Protein AF-0000000082460578 (afdb_homodimer)

Secondary structure (DSSP, 8-state):
----------EEEEEES-S-THHHHHHHHHHHHTT-SEEEEES------TT-TTGGGGSEEEEESSHHHHHHHHHHTTPEEEEES--TTPEEGGG----S-EEEEEPBTTTBS-HHHHHT-SEEEE----SSS-S---HHHHHHHHHHHHHHHHT-/----------EEEEEES-S-THHHHHHHHHHHHTT-SEEEEES------TT-TTGGGGSEEEEESSHHHHHHHHHHTTPEEEEES--TTPEEGGG----S-EEEEEPBTTTBS-HHHHHH-SEEEE----SSS-S---HHHHHHHHHHHHHHHHT-

Organism: NCBI:txid158383

Solvent-accessible surface area (backbone atoms only — not comparable to full-atom values): 16898 Å² total; per-residue (Å²): 125,83,76,70,72,67,49,92,57,53,35,32,40,36,41,60,53,73,78,66,41,68,44,49,5,42,36,35,26,41,36,17,24,41,42,39,59,35,43,34,32,22,52,58,83,81,72,38,61,54,69,14,83,70,10,56,82,56,41,47,74,44,79,30,77,36,67,67,58,46,49,51,58,37,48,76,66,64,30,43,32,33,30,59,39,88,52,97,79,34,40,53,48,90,69,58,88,73,86,57,24,36,29,40,37,51,35,46,86,93,72,40,63,50,73,72,57,55,68,68,33,76,48,36,26,26,76,85,64,68,29,63,62,49,94,73,69,59,58,54,44,48,51,42,43,51,41,48,50,50,34,55,66,31,72,89,128,81,76,68,73,66,48,90,56,50,35,32,39,35,40,60,54,73,78,63,42,70,45,50,5,42,36,35,27,42,36,17,24,41,42,39,58,32,44,35,33,21,51,60,82,80,72,38,60,51,68,15,84,70,10,55,81,56,41,46,74,42,79,31,77,36,68,66,59,47,49,50,58,37,49,74,67,64,32,43,32,32,32,60,40,89,53,95,79,32,39,52,48,89,70,56,86,73,87,56,24,35,28,39,36,51,36,46,88,92,72,40,63,49,74,73,58,54,67,68,34,74,48,36,27,26,77,87,65,69,27,61,62,52,93,71,68,59,57,52,44,49,51,45,45,52,40,47,50,52,35,56,65,30,73,88

Sequence (312 aa):
MENGEKKNYESYVVVHNIAKRHNVGTLARSATAFGVSELILVGRRDFNAFGSHGSTSHLRFRHFHSLSLASSFLKERDCDICGVEITDNAVAVNEHPFRKSTAFLLGNEGTGLSAKECEICDFFVYIPQFGGGTASLNVTVAASIVLHHFGGVVKLMENGEKKNYESYVVVHNIAKRHNVGTLARSATAFGVSELILVGRRDFNAFGSHGSTSHLRFRHFHSLSLASSFLKERDCDICGVEITDNAVAVNEHPFRKSTAFLLGNEGTGLSAKECEICDFFVYIPQFGGGTASLNVTVAASIVLHHFGGVVKL

Foldseek 3Di:
DPPPPQAPAAEEEEEEVAPDLQLVLLLLLLCLVLVHAEYEYEADDDHDNPNNVPSNVVHHYHYYPHPVVVLVVQVVVVEAEEEADDDPQAAELLVVPDDHHYYYYWAYDPPTNDPVRVVSGPHYHYHDDDDDDDDDDDRSVSSSVSSVSNSVVNVD/DPPPPQAPAAEEEEEEPADDLQLVLLLLLLCLVLVHAAYEYEADDDHDNHNNVPSNVVHHYHYYPHPVVVLVVQVVVVEAEEEADDDPQAAELLVVPDDHHYYYYWAYDPPTDDPVRVVSGPHYHYHDDDDDDDDDDDRSVSSSVSSVSNSVVNVD

pLDDT: mean 91.09, std 12.54, range [28.0, 98.94]

Structure (mmCIF, N/CA/C/O backbone):
data_AF-0000000082460578-model_v1
#
loop_
_entity.id
_entity.type
_entity.pdbx_description
1 polymer 'Family tRNA rRNA methyltransferase'
#
loop_
_atom_site.group_PDB
_atom_site.id
_atom_site.type_symbol
_atom_site.label_atom_id
_atom_site.label_alt_id
_atom_site.label_comp_id
_atom_site.label_asym_id
_atom_site.label_entity_id
_atom_site.label_seq_id
_atom_site.pdbx_PDB_ins_code
_atom_site.Cartn_x
_atom_site.Cartn_y
_atom_site.Cartn_z
_atom_site.occupancy
_atom_site.B_iso_or_equiv
_atom_site.auth_seq_id
_atom_site.auth_comp_id
_atom_site.auth_asym_id
_atom_site.auth_atom_id
_atom_site.pdbx_PDB_model_num
ATOM 1 N N . MET A 1 1 ? -18.297 7.762 -23.938 1 28 1 MET A N 1
ATOM 2 C CA . MET A 1 1 ? -17.766 7.438 -22.625 1 28 1 MET A CA 1
ATOM 3 C C . MET A 1 1 ? -17.406 5.961 -22.531 1 28 1 MET A C 1
ATOM 5 O O . MET A 1 1 ? -18.281 5.098 -22.594 1 28 1 MET A O 1
ATOM 9 N N . GLU A 1 2 ? -16.453 5.465 -23.156 1 35.94 2 GLU A N 1
ATOM 10 C CA . GLU A 1 2 ? -16.359 4.129 -23.734 1 35.94 2 GLU A CA 1
ATOM 11 C C . GLU A 1 2 ? -16.688 3.049 -22.719 1 35.94 2 GLU A C 1
ATOM 13 O O . GLU A 1 2 ? -16.344 3.189 -21.531 1 35.94 2 GLU A O 1
ATOM 18 N N . ASN A 1 3 ? -17.797 2.475 -22.625 1 40 3 ASN A N 1
ATOM 19 C CA . ASN A 1 3 ? -18.453 1.403 -21.891 1 40 3 ASN A CA 1
ATOM 20 C C . ASN A 1 3 ? -17.453 0.323 -21.469 1 40 3 ASN A C 1
ATOM 22 O O . ASN A 1 3 ? -17.297 -0.681 -22.156 1 40 3 ASN A O 1
ATOM 26 N N . GLY A 1 4 ? -16.281 0.599 -21.078 1 43.28 4 GLY A N 1
ATOM 27 C CA . GLY A 1 4 ? -15.211 -0.385 -21.078 1 43.28 4 GLY A CA 1
ATOM 28 C C . GLY A 1 4 ? -15.594 -1.676 -20.375 1 43.28 4 GLY A C 1
ATOM 29 O O . GLY A 1 4 ? -16.172 -1.651 -19.281 1 43.28 4 GLY A O 1
ATOM 30 N N . GLU A 1 5 ? -16.125 -2.629 -21.094 1 49.72 5 GLU A N 1
ATOM 31 C CA . GLU A 1 5 ? -16.5 -3.961 -20.641 1 49.72 5 GLU A CA 1
ATOM 32 C C . GLU A 1 5 ? -15.656 -4.406 -19.453 1 49.72 5 GLU A C 1
ATOM 34 O O . GLU A 1 5 ? -14.438 -4.211 -19.438 1 49.72 5 GLU A O 1
ATOM 39 N N . LYS A 1 6 ? -16.172 -4.348 -18.203 1 60.69 6 LYS A N 1
ATOM 40 C CA . LYS A 1 6 ? -15.555 -4.949 -17.016 1 60.69 6 LYS A CA 1
ATOM 41 C C . LYS A 1 6 ? -14.773 -6.207 -17.375 1 60.69 6 LYS A C 1
ATOM 43 O O . LYS A 1 6 ? -15.297 -7.086 -18.078 1 60.69 6 LYS A O 1
ATOM 4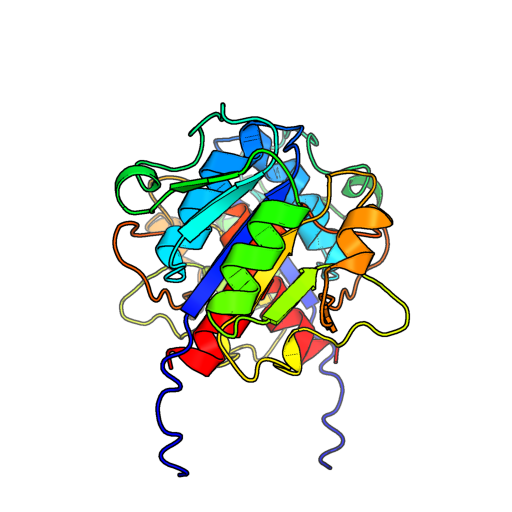8 N N . LYS A 1 7 ? -13.43 -6.156 -17.453 1 72.62 7 LYS A N 1
ATOM 49 C CA . LYS A 1 7 ? -12.625 -7.352 -17.672 1 72.62 7 LYS A CA 1
ATOM 50 C C . LYS A 1 7 ? -12.781 -8.344 -16.516 1 72.62 7 LYS A C 1
ATOM 52 O O . LYS A 1 7 ? -12.953 -7.938 -15.367 1 72.62 7 LYS A O 1
ATOM 57 N N . ASN A 1 8 ? -13.344 -9.508 -16.688 1 83.69 8 ASN A N 1
ATOM 58 C CA . ASN A 1 8 ? -13.516 -10.539 -15.672 1 83.69 8 ASN A CA 1
ATOM 59 C C . ASN A 1 8 ? -12.195 -11.234 -15.359 1 83.69 8 ASN A C 1
ATOM 61 O O . ASN A 1 8 ? -12.109 -12.469 -15.398 1 83.69 8 ASN A O 1
ATOM 65 N N . TYR A 1 9 ? -11.078 -10.422 -15.078 1 95.44 9 TYR A N 1
ATOM 66 C CA . TYR A 1 9 ? -9.789 -11.023 -14.773 1 95.44 9 TYR A CA 1
ATOM 67 C C . TYR A 1 9 ? -9.664 -11.312 -13.281 1 95.44 9 TYR A C 1
ATOM 69 O O . TYR A 1 9 ? -10.078 -10.508 -12.453 1 95.44 9 TYR A O 1
ATOM 77 N N . GLU A 1 10 ? -9.109 -12.422 -13.031 1 96.94 10 GLU A N 1
ATOM 78 C CA . GLU A 1 10 ? -8.789 -12.781 -11.648 1 96.94 10 GLU A CA 1
ATOM 79 C C . GLU A 1 10 ? -7.375 -12.352 -11.281 1 96.94 10 GLU A C 1
ATOM 81 O O . GLU A 1 10 ? -6.531 -12.156 -12.156 1 96.94 10 GLU A O 1
ATOM 86 N N . SER A 1 11 ? -7.254 -12.133 -10.016 1 98.25 11 SER A N 1
ATOM 87 C CA . SER A 1 11 ? -5.91 -11.875 -9.516 1 98.25 11 SER A CA 1
ATOM 88 C C . SER A 1 11 ? -5.508 -12.914 -8.469 1 98.25 11 SER A C 1
ATOM 90 O O . SER A 1 11 ? -6.352 -13.406 -7.719 1 98.25 11 SER A O 1
ATOM 92 N N . TYR A 1 12 ? -4.23 -13.219 -8.453 1 98.69 12 TYR A N 1
ATOM 93 C CA . TYR A 1 12 ? -3.584 -14.078 -7.469 1 98.69 12 TYR A CA 1
ATOM 94 C C . TYR A 1 12 ? -2.355 -13.391 -6.879 1 98.69 12 TYR A C 1
ATOM 96 O O . TYR A 1 12 ? -1.767 -12.508 -7.504 1 98.69 12 TYR A O 1
ATOM 104 N N . VAL A 1 13 ? -2.035 -13.805 -5.68 1 98.19 13 VAL A N 1
ATOM 105 C CA . VAL A 1 13 ? -0.771 -13.406 -5.074 1 98.19 13 VAL A CA 1
ATOM 106 C C . VAL A 1 13 ? 0.067 -14.641 -4.754 1 98.19 13 VAL A C 1
ATOM 108 O O . VAL A 1 13 ? -0.436 -15.609 -4.172 1 98.19 13 VAL A O 1
ATOM 111 N N . VAL A 1 14 ? 1.309 -14.609 -5.203 1 97.62 14 VAL A N 1
ATOM 112 C CA . VAL A 1 14 ? 2.221 -15.727 -4.977 1 97.62 14 VAL A CA 1
ATOM 113 C C . VAL A 1 14 ? 3.342 -15.289 -4.031 1 97.62 14 VAL A C 1
ATOM 115 O O . VAL A 1 14 ? 4.027 -14.297 -4.285 1 97.62 14 VAL A O 1
ATOM 118 N N . VAL A 1 15 ? 3.473 -16 -2.957 1 94.5 15 VAL A N 1
ATOM 119 C CA . VAL A 1 15 ? 4.574 -15.797 -2.02 1 94.5 15 VAL A CA 1
ATOM 120 C C . VAL A 1 15 ? 5.406 -17.078 -1.922 1 94.5 15 VAL A C 1
ATOM 122 O O . VAL A 1 15 ? 4.863 -18.172 -1.737 1 94.5 15 VAL A O 1
ATOM 125 N N . HIS A 1 16 ? 6.699 -16.844 -2.156 1 92.19 16 HIS A N 1
ATOM 126 C CA . HIS A 1 16 ? 7.621 -17.969 -2.133 1 92.19 16 HIS A CA 1
ATOM 127 C C . HIS A 1 16 ? 8.555 -17.906 -0.93 1 92.19 16 HIS A C 1
ATOM 129 O O . HIS A 1 16 ? 9.328 -16.953 -0.797 1 92.19 16 HIS A O 1
ATOM 135 N N . ASN A 1 17 ? 8.562 -18.875 -0.044 1 80.44 17 ASN A N 1
ATOM 136 C CA . ASN A 1 17 ? 9.414 -19 1.138 1 80.44 17 ASN A CA 1
ATOM 137 C C . ASN A 1 17 ? 9.367 -17.719 1.984 1 80.44 17 ASN A C 1
ATOM 139 O O . ASN A 1 17 ? 10.406 -17.141 2.283 1 80.44 17 ASN A O 1
ATOM 143 N N . ILE A 1 18 ? 8.219 -17.391 2.283 1 66.81 18 ILE A N 1
ATOM 144 C CA . ILE A 1 18 ? 8 -16.156 3.045 1 66.81 18 ILE A CA 1
ATOM 145 C C . ILE A 1 18 ? 8.852 -16.188 4.312 1 66.81 18 ILE A C 1
ATOM 147 O O . ILE A 1 18 ? 8.781 -17.125 5.102 1 66.81 18 ILE A O 1
ATOM 151 N N . ALA A 1 19 ? 9.852 -15.422 4.301 1 58.81 19 ALA A N 1
ATOM 152 C CA . ALA A 1 19 ? 10.75 -15.375 5.453 1 58.81 19 ALA A CA 1
ATOM 153 C C . ALA A 1 19 ? 10.055 -14.773 6.668 1 58.81 19 ALA A C 1
ATOM 155 O O . ALA A 1 19 ? 10.055 -15.367 7.75 1 58.81 19 ALA A O 1
ATOM 156 N N . LYS A 1 20 ? 9.539 -13.508 6.484 1 60.53 20 LYS A N 1
ATOM 157 C CA . LYS A 1 20 ? 8.969 -12.82 7.641 1 60.53 20 LYS A CA 1
ATOM 158 C C . LYS A 1 20 ? 7.465 -13.055 7.734 1 60.53 20 LYS A C 1
ATOM 160 O O . LYS A 1 20 ? 6.691 -12.445 6.992 1 60.53 20 LYS A O 1
ATOM 165 N N . ARG A 1 21 ? 7.059 -13.797 8.695 1 61.12 21 ARG A N 1
ATOM 166 C CA . ARG A 1 21 ? 5.707 -14.305 8.922 1 61.12 21 ARG A CA 1
ATOM 167 C C . ARG A 1 21 ? 4.734 -13.156 9.195 1 61.12 21 ARG A C 1
ATOM 169 O O . ARG A 1 21 ? 3.541 -13.273 8.914 1 61.12 21 ARG A O 1
ATOM 176 N N . HIS A 1 22 ? 5.398 -12.047 9.578 1 63.38 22 HIS A N 1
ATOM 177 C CA . HIS A 1 22 ? 4.551 -10.953 10.039 1 63.38 22 HIS A CA 1
ATOM 178 C C . HIS A 1 22 ? 3.902 -10.227 8.859 1 63.38 22 HIS A C 1
ATOM 180 O O . HIS A 1 22 ? 2.896 -9.531 9.039 1 63.38 22 HIS A O 1
ATOM 186 N N . ASN A 1 23 ? 4.266 -10.633 7.684 1 81.38 23 ASN A N 1
ATOM 187 C CA . ASN A 1 23 ? 3.744 -9.898 6.535 1 81.38 23 ASN A CA 1
ATOM 188 C C . ASN A 1 23 ? 2.51 -10.578 5.949 1 81.38 23 ASN A C 1
ATOM 190 O O . ASN A 1 23 ? 1.696 -9.938 5.285 1 81.38 23 ASN A O 1
ATOM 194 N N . VAL A 1 24 ? 2.297 -11.797 6.293 1 87.88 24 VAL A N 1
ATOM 195 C CA . VAL A 1 24 ? 1.272 -12.562 5.586 1 87.88 24 VAL A CA 1
ATOM 196 C C . VAL A 1 24 ? -0.114 -12.102 6.035 1 87.88 24 VAL A C 1
ATOM 198 O O . VAL A 1 24 ? -1.043 -12.039 5.227 1 87.88 24 VAL A O 1
ATOM 201 N N . GLY A 1 25 ? -0.21 -11.805 7.273 1 91.75 25 GLY A N 1
ATOM 202 C CA . GLY A 1 25 ? -1.492 -11.312 7.75 1 91.75 25 GLY A CA 1
ATOM 203 C C . GLY A 1 25 ? -1.926 -10.023 7.078 1 91.75 25 GLY A C 1
ATOM 204 O O . GLY A 1 25 ? -3.057 -9.914 6.598 1 91.75 25 GLY A O 1
ATOM 205 N N . THR A 1 26 ? -1.029 -9.078 7.012 1 92.69 26 THR A N 1
ATOM 206 C CA . THR A 1 26 ? -1.322 -7.801 6.367 1 92.69 26 THR A CA 1
ATOM 207 C C . THR A 1 26 ? -1.556 -7.992 4.871 1 92.69 26 THR A C 1
ATOM 209 O O . THR A 1 26 ? -2.439 -7.359 4.289 1 92.69 26 THR A O 1
ATOM 212 N N . LEU A 1 27 ? -0.793 -8.883 4.309 1 94.88 27 LEU A N 1
ATOM 213 C CA . LEU A 1 27 ? -0.977 -9.195 2.896 1 94.88 27 LEU A CA 1
ATOM 214 C C . LEU A 1 27 ? -2.354 -9.805 2.652 1 94.88 27 LEU A C 1
ATOM 216 O O . LEU A 1 27 ? -3.033 -9.445 1.688 1 94.88 27 LEU A O 1
ATOM 220 N N . ALA A 1 28 ? -2.762 -10.648 3.516 1 95.5 28 ALA A N 1
ATOM 221 C CA . ALA A 1 28 ? -4.074 -11.281 3.402 1 95.5 28 ALA A CA 1
ATOM 222 C C . ALA A 1 28 ? -5.191 -10.242 3.5 1 95.5 28 ALA A C 1
ATOM 224 O O . ALA A 1 28 ? -6.184 -10.32 2.771 1 95.5 28 ALA A O 1
ATOM 225 N N . ARG A 1 29 ? -4.973 -9.32 4.379 1 96.19 29 ARG A N 1
ATOM 226 C CA . ARG A 1 29 ? -5.941 -8.234 4.527 1 96.19 29 ARG A CA 1
ATOM 227 C C . ARG A 1 29 ? -6.062 -7.434 3.236 1 96.19 29 ARG A C 1
ATOM 229 O O . ARG A 1 29 ? -7.168 -7.172 2.762 1 96.19 29 ARG A O 1
ATOM 236 N N . SER A 1 30 ? -4.98 -7.102 2.637 1 97.19 30 SER A N 1
ATOM 237 C CA . SER A 1 30 ? -4.977 -6.367 1.375 1 97.19 30 SER A CA 1
ATOM 238 C C . SER A 1 30 ? -5.578 -7.199 0.247 1 97.19 30 SER A C 1
ATOM 240 O O . SER A 1 30 ? -6.367 -6.695 -0.551 1 97.19 30 SER A O 1
ATOM 242 N N . ALA A 1 31 ? -5.164 -8.438 0.229 1 97.56 31 ALA A N 1
ATOM 243 C CA . ALA A 1 31 ? -5.68 -9.336 -0.804 1 97.56 31 ALA A CA 1
ATOM 244 C C . ALA A 1 31 ? -7.199 -9.445 -0.729 1 97.56 31 ALA A C 1
ATOM 246 O O . ALA A 1 31 ? -7.883 -9.406 -1.755 1 97.56 31 ALA A O 1
ATOM 247 N N . THR A 1 32 ? -7.719 -9.57 0.448 1 97.69 32 THR A N 1
ATOM 248 C CA . THR A 1 32 ? -9.164 -9.625 0.667 1 97.69 32 THR A CA 1
ATOM 249 C C . THR A 1 32 ? -9.836 -8.344 0.194 1 97.69 32 THR A C 1
ATOM 251 O O . THR A 1 32 ? -10.812 -8.383 -0.548 1 97.69 32 THR A O 1
ATOM 254 N N . ALA A 1 33 ? -9.266 -7.262 0.564 1 97 33 ALA A N 1
ATOM 255 C CA . ALA A 1 33 ? -9.82 -5.953 0.229 1 97 33 ALA A CA 1
ATOM 256 C C . ALA A 1 33 ? -9.875 -5.754 -1.283 1 97 33 ALA A C 1
ATOM 258 O O . ALA A 1 33 ? -10.828 -5.164 -1.803 1 97 33 ALA A O 1
ATOM 259 N N . PHE A 1 34 ? -8.875 -6.277 -1.998 1 97.44 34 PHE A N 1
ATOM 260 C CA . PHE A 1 34 ? -8.766 -5.965 -3.42 1 97.44 34 PHE A CA 1
ATOM 261 C C . PHE A 1 34 ? -9.266 -7.129 -4.266 1 97.44 34 PHE A C 1
ATOM 263 O O . PHE A 1 34 ? -9.055 -7.156 -5.48 1 97.44 34 PHE A O 1
ATOM 270 N N . GLY A 1 35 ? -9.875 -8.109 -3.65 1 96.56 35 GLY A N 1
ATOM 271 C CA . GLY A 1 35 ? -10.602 -9.156 -4.355 1 96.56 35 GLY A CA 1
ATOM 272 C C . GLY A 1 35 ? -9.695 -10.195 -4.988 1 96.56 35 GLY A C 1
ATOM 273 O O . GLY A 1 35 ? -9.969 -10.68 -6.086 1 96.56 35 GLY A O 1
ATOM 274 N N . VAL A 1 36 ? -8.609 -10.477 -4.355 1 97.88 36 VAL A N 1
ATOM 275 C CA . VAL A 1 36 ? -7.703 -11.516 -4.816 1 97.88 36 VAL A CA 1
ATOM 276 C C . VAL A 1 36 ? -8.383 -12.883 -4.703 1 97.88 36 VAL A C 1
ATOM 278 O O . VAL A 1 36 ? -9.016 -13.18 -3.691 1 97.88 36 VAL A O 1
ATOM 281 N N . SER A 1 37 ? -8.211 -13.625 -5.746 1 97.69 37 SER A N 1
ATOM 282 C CA . SER A 1 37 ? -8.891 -14.922 -5.797 1 97.69 37 SER A CA 1
ATOM 283 C C . SER A 1 37 ? -8.25 -15.922 -4.844 1 97.69 37 SER A C 1
ATOM 285 O O . SER A 1 37 ? -8.945 -16.625 -4.105 1 97.69 37 SER A O 1
ATOM 287 N N . GLU A 1 38 ? -6.965 -16 -4.852 1 98.19 38 GLU A N 1
ATOM 288 C CA . GLU A 1 38 ? -6.23 -16.906 -3.971 1 98.19 38 GLU A CA 1
ATOM 289 C C . GLU A 1 38 ? -4.867 -16.328 -3.604 1 98.19 38 GLU A C 1
ATOM 291 O O . GLU A 1 38 ? -4.203 -15.711 -4.441 1 98.19 38 GLU A O 1
ATOM 296 N N . LEU A 1 39 ? -4.52 -16.562 -2.354 1 97.12 39 LEU A N 1
ATOM 297 C CA . LEU A 1 39 ? -3.133 -16.406 -1.93 1 97.12 39 LEU A CA 1
ATOM 298 C C . LEU A 1 39 ? -2.383 -17.719 -2.018 1 97.12 39 LEU A C 1
ATOM 300 O O . LEU A 1 39 ? -2.703 -18.672 -1.297 1 97.12 39 LEU A O 1
ATOM 304 N N . ILE A 1 40 ? -1.375 -17.75 -2.889 1 97.25 40 ILE A N 1
ATOM 305 C CA . ILE A 1 40 ? -0.639 -18.969 -3.17 1 97.25 40 ILE A CA 1
ATOM 306 C C . ILE A 1 40 ? 0.681 -18.969 -2.4 1 97.25 40 ILE A C 1
ATOM 308 O O . ILE A 1 40 ? 1.545 -18.125 -2.643 1 97.25 40 ILE A O 1
ATOM 312 N N . LEU A 1 41 ? 0.783 -19.922 -1.461 1 95.31 41 LEU A N 1
ATOM 313 C CA . LEU A 1 41 ? 1.999 -20.125 -0.681 1 95.31 41 LEU A CA 1
ATOM 314 C C . LEU A 1 41 ? 2.855 -21.219 -1.29 1 95.31 41 LEU A C 1
ATOM 316 O O . LEU A 1 41 ? 2.383 -22.344 -1.48 1 95.31 41 LEU A O 1
ATOM 320 N N . VAL A 1 42 ? 4.059 -20.906 -1.635 1 96 42 VAL A N 1
ATOM 321 C CA . VAL A 1 42 ? 4.961 -21.875 -2.232 1 96 42 VAL A CA 1
ATOM 322 C C . VAL A 1 42 ? 6.082 -22.219 -1.253 1 96 42 VAL A C 1
ATOM 324 O O . VAL A 1 42 ? 6.707 -21.312 -0.685 1 96 42 VAL A O 1
ATOM 327 N N . GLY A 1 43 ? 6.418 -23.438 -1.04 1 92.69 43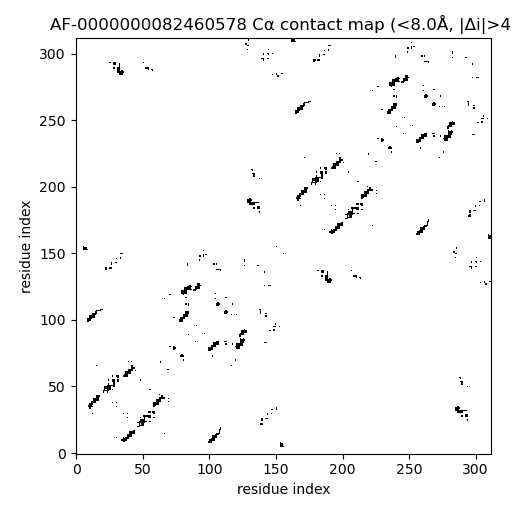 GLY A N 1
ATOM 328 C CA . GLY A 1 43 ? 7.414 -23.875 -0.069 1 92.69 43 GLY A CA 1
ATOM 329 C C . GLY A 1 43 ? 6.848 -24.047 1.326 1 92.69 43 GLY A C 1
ATOM 330 O O . GLY A 1 43 ? 6.004 -24.922 1.551 1 92.69 43 GLY A O 1
ATOM 331 N N . ARG A 1 44 ? 7.066 -23.109 2.244 1 86.56 44 ARG A N 1
ATOM 332 C CA . ARG A 1 44 ? 6.578 -23.188 3.617 1 86.56 44 ARG A CA 1
ATOM 333 C C . ARG A 1 44 ? 5.074 -22.922 3.678 1 86.56 44 ARG A C 1
ATOM 335 O O . ARG A 1 44 ? 4.559 -22.047 2.982 1 86.56 44 ARG A O 1
ATOM 342 N N . ARG A 1 45 ? 4.438 -23.719 4.559 1 83.88 45 ARG A N 1
ATOM 343 C CA . ARG A 1 45 ? 2.98 -23.641 4.625 1 83.88 45 ARG A CA 1
ATOM 344 C C . ARG A 1 45 ? 2.531 -22.75 5.785 1 83.88 45 ARG A C 1
ATOM 346 O O . ARG A 1 45 ? 1.487 -22.109 5.707 1 83.88 45 ARG A O 1
ATOM 353 N N . ASP A 1 46 ? 3.299 -22.766 6.754 1 86.12 46 ASP A N 1
ATOM 354 C CA . ASP A 1 46 ? 2.867 -22.094 7.977 1 86.12 46 ASP A CA 1
ATOM 355 C C . ASP A 1 46 ? 3.078 -20.578 7.879 1 86.12 46 ASP A C 1
ATOM 357 O O . ASP A 1 46 ? 4.059 -20.125 7.289 1 86.12 46 ASP A O 1
ATOM 361 N N . PHE A 1 47 ? 2.051 -19.906 8.305 1 83.94 47 PHE A N 1
ATOM 362 C CA . PHE A 1 47 ? 2.166 -18.453 8.367 1 83.94 47 PHE A CA 1
ATOM 363 C C . PHE A 1 47 ? 1.437 -17.906 9.586 1 83.94 47 PHE A C 1
ATOM 365 O O . PHE A 1 47 ? 0.628 -18.609 10.203 1 83.94 47 PHE A O 1
ATOM 372 N N . ASN A 1 48 ? 1.85 -16.688 9.914 1 86.5 48 ASN A N 1
ATOM 373 C CA . ASN A 1 48 ? 1.182 -15.922 10.961 1 86.5 48 ASN A CA 1
ATOM 374 C C . ASN A 1 48 ? 0.118 -14.992 10.391 1 86.5 48 ASN A C 1
ATOM 376 O O . ASN A 1 48 ? 0.385 -14.242 9.445 1 86.5 48 ASN A O 1
ATOM 380 N N . ALA A 1 49 ? -1.061 -15.07 10.992 1 87.56 49 ALA A N 1
ATOM 381 C CA . ALA A 1 49 ? -2.178 -14.273 10.484 1 87.56 49 ALA A CA 1
ATOM 382 C C . ALA A 1 49 ? -2.244 -12.914 11.18 1 87.56 49 ALA A C 1
ATOM 384 O O . ALA A 1 49 ? -3.215 -12.172 11.016 1 87.56 49 ALA A O 1
ATOM 385 N N . PHE A 1 50 ? -1.218 -12.688 11.891 1 87.56 50 PHE A N 1
ATOM 386 C CA . PHE A 1 50 ? -1.199 -11.406 12.578 1 87.56 50 PHE A CA 1
ATOM 387 C C . PHE A 1 50 ? -1.278 -10.258 11.578 1 87.56 50 PHE A C 1
ATOM 389 O O . PHE A 1 50 ? -0.57 -10.258 10.57 1 87.56 50 PHE A O 1
ATOM 396 N N . GLY A 1 51 ? -2.232 -9.328 11.883 1 88.88 51 GLY A N 1
ATOM 397 C CA . GLY A 1 51 ? -2.393 -8.188 11 1 88.88 51 GLY A CA 1
ATOM 398 C C . GLY A 1 51 ? -3.508 -8.367 9.984 1 88.88 51 GLY A C 1
ATOM 399 O O . GLY A 1 51 ? -3.852 -7.43 9.258 1 88.88 51 GLY A O 1
ATOM 400 N N . SER A 1 52 ? -4.074 -9.562 9.977 1 92.81 52 SER A N 1
ATOM 401 C CA . SER A 1 52 ? -5.117 -9.828 8.992 1 92.81 52 SER A CA 1
ATOM 402 C C . SER A 1 52 ? -6.449 -9.211 9.414 1 92.81 52 SER A C 1
ATOM 404 O O . SER A 1 52 ? -7.309 -8.945 8.57 1 92.81 52 SER A O 1
ATOM 406 N N . HIS A 1 53 ? -6.617 -9.07 10.75 1 91.94 53 HIS A N 1
ATOM 407 C CA . HIS A 1 53 ? -7.863 -8.562 11.32 1 91.94 53 HIS A CA 1
ATOM 408 C C . HIS A 1 53 ? -9.055 -9.414 10.883 1 91.94 53 HIS A C 1
ATOM 410 O O . HIS A 1 53 ? -10.102 -8.875 10.516 1 91.94 53 HIS A O 1
ATOM 416 N N . GLY A 1 54 ? -8.836 -10.711 10.828 1 93 54 GLY A N 1
ATOM 417 C CA . GLY A 1 54 ? -9.891 -11.672 10.555 1 93 54 GLY A CA 1
ATOM 418 C C . GLY A 1 54 ? -10.109 -11.914 9.078 1 93 54 GLY A C 1
ATOM 419 O O . GLY A 1 54 ? -10.906 -12.773 8.695 1 93 54 GLY A O 1
ATOM 420 N N . SER A 1 55 ? -9.383 -11.273 8.211 1 94.81 55 SER A N 1
ATOM 421 C CA . SER A 1 55 ? -9.625 -11.336 6.777 1 94.81 55 SER A CA 1
ATOM 422 C C . SER A 1 55 ? -9.195 -12.688 6.203 1 94.81 55 SER A C 1
ATOM 424 O O . SER A 1 55 ? -9.602 -13.055 5.102 1 94.81 55 SER A O 1
ATOM 426 N N . THR A 1 56 ? -8.414 -13.367 6.93 1 93.81 56 THR A N 1
ATOM 427 C CA . THR A 1 56 ? -7.922 -14.648 6.445 1 93.81 56 THR A CA 1
ATOM 428 C C . THR A 1 56 ? -9.078 -15.617 6.207 1 93.81 56 THR A C 1
ATOM 430 O O . THR A 1 56 ? -8.992 -16.5 5.355 1 93.81 56 THR A O 1
ATOM 433 N N . SER A 1 57 ? -10.188 -15.43 6.902 1 95.06 57 SER A N 1
ATOM 434 C CA . SER A 1 57 ? -11.336 -16.312 6.762 1 95.06 57 SER A CA 1
ATOM 435 C C . SER A 1 57 ? -12.102 -16.031 5.469 1 95.06 57 SER A C 1
ATOM 437 O O . SER A 1 57 ? -12.945 -16.828 5.055 1 95.06 57 SER A O 1
ATOM 439 N N . HIS A 1 58 ? -11.734 -14.992 4.77 1 96.38 58 HIS A N 1
ATOM 440 C CA . HIS A 1 58 ? -12.43 -14.586 3.553 1 96.38 58 HIS A CA 1
ATOM 441 C C . HIS A 1 58 ? -11.531 -14.719 2.33 1 96.38 58 HIS A C 1
ATOM 443 O O . HIS A 1 58 ? -11.875 -14.25 1.245 1 96.38 58 HIS A O 1
ATOM 449 N N . LEU A 1 59 ? -10.414 -15.305 2.562 1 96.75 59 LEU A N 1
ATOM 450 C CA . LEU A 1 59 ? -9.414 -15.461 1.509 1 96.75 59 LEU A CA 1
ATOM 451 C C . LEU A 1 59 ? -9.047 -16.938 1.331 1 96.75 59 LEU A C 1
ATOM 453 O O . LEU A 1 59 ? -8.844 -17.656 2.312 1 96.75 59 LEU A O 1
ATOM 457 N N . ARG A 1 60 ? -9.016 -17.406 0.09 1 97.06 60 ARG A N 1
ATOM 458 C CA . ARG A 1 60 ? -8.578 -18.766 -0.185 1 97.06 60 ARG A CA 1
ATOM 459 C C . ARG A 1 60 ? -7.059 -18.859 -0.232 1 97.06 60 ARG A C 1
ATOM 461 O O . ARG A 1 60 ? -6.402 -18.031 -0.861 1 97.06 60 ARG A O 1
ATOM 468 N N . PHE A 1 61 ? -6.609 -19.844 0.484 1 96.31 61 PHE A N 1
ATOM 469 C CA . PHE A 1 61 ? -5.18 -20.141 0.457 1 96.31 61 PHE A CA 1
ATOM 470 C C . PHE A 1 61 ? -4.91 -21.406 -0.335 1 96.31 61 PHE A C 1
ATOM 472 O O . PHE A 1 61 ? -5.664 -22.375 -0.236 1 96.31 61 PHE A O 1
ATOM 479 N N . ARG A 1 62 ? -3.883 -21.359 -1.135 1 97.06 62 ARG A N 1
ATOM 480 C CA . ARG A 1 62 ? -3.398 -22.531 -1.86 1 97.06 62 ARG A CA 1
ATOM 481 C C . ARG A 1 62 ? -1.907 -22.75 -1.628 1 97.06 62 ARG A C 1
ATOM 483 O O . ARG A 1 62 ? -1.143 -21.781 -1.553 1 97.06 62 ARG A O 1
ATOM 490 N N . HIS A 1 63 ? -1.571 -24.047 -1.488 1 96.62 63 HIS A N 1
ATOM 491 C CA . HIS A 1 63 ? -0.174 -24.359 -1.216 1 96.62 63 HIS A CA 1
ATOM 492 C C . HIS A 1 63 ? 0.422 -25.219 -2.326 1 96.62 63 HIS A C 1
ATOM 494 O O . HIS A 1 63 ? -0.228 -26.141 -2.818 1 96.62 63 HIS A O 1
ATOM 500 N N . PHE A 1 64 ? 1.608 -24.891 -2.742 1 97.5 64 PHE A N 1
ATOM 501 C CA . PHE A 1 64 ? 2.434 -25.734 -3.588 1 97.5 64 PHE A CA 1
ATOM 502 C C . PHE A 1 64 ? 3.803 -25.969 -2.959 1 97.5 64 PHE A C 1
ATOM 504 O O . PHE A 1 64 ? 4.328 -25.094 -2.273 1 97.5 64 PHE A O 1
ATOM 511 N N . HIS A 1 65 ? 4.418 -27.047 -3.271 1 95.88 65 HIS A N 1
ATOM 512 C CA . HIS A 1 65 ? 5.727 -27.375 -2.705 1 95.88 65 HIS A CA 1
ATOM 513 C C . HIS A 1 65 ? 6.848 -26.703 -3.494 1 95.88 65 HIS A C 1
ATOM 515 O O . HIS A 1 65 ? 7.961 -26.547 -2.986 1 95.88 65 HIS A O 1
ATOM 521 N N . SER A 1 66 ? 6.52 -26.375 -4.758 1 96.5 66 SER A N 1
ATOM 522 C CA . SER A 1 66 ? 7.562 -25.781 -5.586 1 96.5 66 SER A CA 1
ATOM 523 C C . SER A 1 66 ? 6.988 -24.688 -6.488 1 96.5 66 SER A C 1
ATOM 525 O O . SER A 1 66 ? 5.793 -24.703 -6.797 1 96.5 66 SER A O 1
ATOM 527 N N . LEU A 1 67 ? 7.906 -23.828 -6.922 1 97.31 67 LEU A N 1
ATOM 528 C CA . LEU A 1 67 ? 7.531 -22.781 -7.855 1 97.31 67 LEU A CA 1
ATOM 529 C C . LEU A 1 67 ? 7.023 -23.375 -9.164 1 97.31 67 LEU A C 1
ATOM 531 O O . LEU A 1 67 ? 6.094 -22.8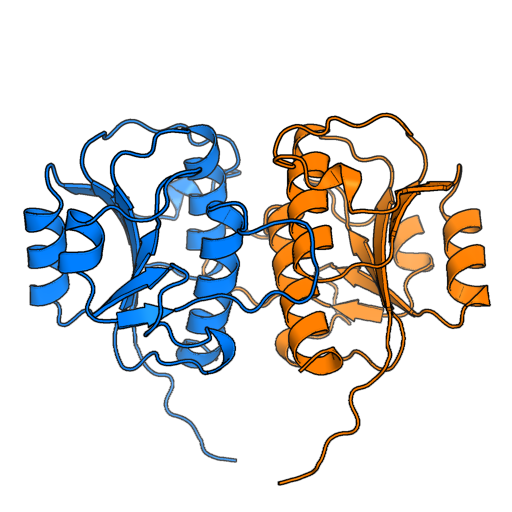28 -9.773 1 97.31 67 LEU A O 1
ATOM 535 N N . SER A 1 68 ? 7.625 -24.453 -9.57 1 97.94 68 SER A N 1
ATOM 536 C CA . SER A 1 68 ? 7.242 -25.094 -10.82 1 97.94 68 SER A CA 1
ATOM 537 C C . SER A 1 68 ? 5.793 -25.562 -10.781 1 97.94 68 SER A C 1
ATOM 539 O O . SER A 1 68 ? 5.051 -25.391 -11.758 1 97.94 68 SER A O 1
ATOM 541 N N . LEU A 1 69 ? 5.402 -26.109 -9.727 1 98.38 69 LEU A N 1
ATOM 542 C CA . LEU A 1 69 ? 4.027 -26.578 -9.578 1 98.38 69 LEU A CA 1
ATOM 543 C C . LEU A 1 69 ? 3.057 -25.391 -9.555 1 98.38 69 LEU A C 1
ATOM 545 O O . LEU A 1 69 ? 1.99 -25.453 -10.164 1 98.38 69 LEU A O 1
ATOM 549 N N . ALA A 1 70 ? 3.402 -24.359 -8.891 1 98.5 70 ALA A N 1
ATOM 550 C CA . ALA A 1 70 ? 2.572 -23.156 -8.867 1 98.5 70 ALA A CA 1
ATOM 551 C C . ALA A 1 70 ? 2.447 -22.547 -10.258 1 98.5 70 ALA A C 1
ATOM 553 O O . ALA A 1 70 ? 1.353 -22.156 -10.68 1 98.5 70 ALA A O 1
ATOM 554 N N . SER A 1 71 ? 3.547 -22.469 -10.906 1 98.69 71 SER A N 1
ATOM 555 C CA . SER A 1 71 ? 3.574 -21.922 -12.258 1 98.69 71 SER A CA 1
ATOM 556 C C . SER A 1 71 ? 2.678 -22.734 -13.195 1 98.69 71 SER A C 1
ATOM 558 O O . SER A 1 71 ? 1.906 -22.156 -13.969 1 98.69 71 SER A O 1
ATOM 560 N N . SER A 1 72 ? 2.764 -24.047 -13.148 1 98.69 72 SER A N 1
ATOM 561 C CA . SER A 1 72 ? 1.94 -24.922 -13.977 1 98.69 72 SER A CA 1
ATOM 562 C C . SER A 1 72 ? 0.456 -24.688 -13.719 1 98.69 72 SER A C 1
ATOM 564 O O . SER A 1 72 ? -0.336 -24.578 -14.656 1 98.69 72 SER A O 1
ATOM 566 N N . PHE A 1 73 ? 0.105 -24.594 -12.477 1 98.81 73 PHE A N 1
ATOM 567 C CA . PHE A 1 73 ? -1.27 -24.328 -12.07 1 98.81 73 PHE A CA 1
ATOM 568 C C . PHE A 1 73 ? -1.778 -23.031 -12.695 1 98.81 73 PHE A C 1
ATOM 570 O O . PHE A 1 73 ? -2.881 -22.984 -13.25 1 98.81 73 PHE A O 1
ATOM 577 N N . LEU A 1 74 ? -1.015 -22 -12.656 1 98.75 74 LEU A N 1
ATOM 578 C CA . LEU A 1 74 ? -1.401 -20.672 -13.148 1 98.75 74 LEU A CA 1
ATOM 579 C C . LEU A 1 74 ? -1.451 -20.656 -14.672 1 98.75 74 LEU A C 1
ATOM 581 O O . LEU A 1 74 ? -2.367 -20.078 -15.266 1 98.75 74 LEU A O 1
ATOM 585 N N . LYS A 1 75 ? -0.486 -21.312 -15.297 1 98.12 75 LYS A N 1
ATOM 586 C CA . LYS A 1 75 ? -0.437 -21.359 -16.75 1 98.12 75 LYS A CA 1
ATOM 587 C C . LYS A 1 75 ? -1.625 -22.125 -17.328 1 98.12 75 LYS A C 1
ATOM 589 O O . LYS A 1 75 ? -2.172 -21.75 -18.359 1 98.12 75 LYS A O 1
ATOM 594 N N . GLU A 1 76 ? -1.992 -23.141 -16.688 1 98.12 76 GLU A N 1
ATOM 595 C CA . GLU A 1 76 ? -3.15 -23.938 -17.094 1 98.12 76 GLU A CA 1
ATOM 596 C C . GLU A 1 76 ? -4.426 -23.094 -17.078 1 98.12 76 GLU A C 1
ATOM 598 O O . GLU A 1 76 ? -5.395 -23.406 -17.766 1 98.12 76 GLU A O 1
ATOM 603 N N . ARG A 1 77 ? -4.43 -22.078 -16.391 1 97.12 77 ARG A N 1
ATOM 604 C CA . ARG A 1 77 ? -5.582 -21.188 -16.25 1 97.12 77 ARG A CA 1
ATOM 605 C C . ARG A 1 77 ? -5.426 -19.938 -17.094 1 97.12 77 ARG A C 1
ATOM 607 O O . ARG A 1 77 ? -6.176 -18.969 -16.938 1 97.12 77 ARG A O 1
ATOM 614 N N . ASP A 1 78 ? -4.418 -19.938 -17.891 1 97.69 78 ASP A N 1
ATOM 615 C CA . ASP A 1 78 ? -4.121 -18.828 -18.766 1 97.69 78 ASP A CA 1
ATOM 616 C C . ASP A 1 78 ? -3.869 -17.547 -17.984 1 97.69 78 ASP A C 1
ATOM 618 O O . ASP A 1 78 ? -4.332 -16.469 -18.359 1 97.69 78 ASP A O 1
ATOM 622 N N . CYS A 1 79 ? -3.191 -17.703 -16.891 1 98.38 79 CYS A N 1
ATOM 623 C CA . CYS A 1 79 ? -2.836 -16.609 -16 1 98.38 79 CYS A CA 1
ATOM 624 C C . CYS A 1 79 ? -1.405 -16.141 -16.25 1 98.38 79 CYS A C 1
ATOM 626 O O . CYS A 1 79 ? -0.49 -16.969 -16.344 1 98.38 79 CYS A O 1
ATOM 628 N N . ASP A 1 80 ? -1.248 -14.805 -16.406 1 98.75 80 ASP A N 1
ATOM 629 C CA . ASP A 1 80 ? 0.111 -14.273 -16.422 1 98.75 80 ASP A CA 1
ATOM 630 C C . ASP A 1 80 ? 0.718 -14.25 -15.023 1 98.75 80 ASP A C 1
ATOM 632 O O . ASP A 1 80 ? 0.018 -13.984 -14.047 1 98.75 80 ASP A O 1
ATOM 636 N N . ILE A 1 81 ? 1.967 -14.508 -15.008 1 98.88 81 ILE A N 1
ATOM 637 C CA . ILE A 1 81 ? 2.719 -14.297 -13.773 1 98.88 81 ILE A CA 1
ATOM 638 C C . ILE A 1 81 ? 3.525 -13.008 -13.875 1 98.88 81 ILE A C 1
ATOM 640 O O . ILE A 1 81 ? 4.41 -12.883 -14.727 1 98.88 81 ILE A O 1
ATOM 644 N N . CYS A 1 82 ? 3.211 -12.078 -13.031 1 98.81 82 CYS A N 1
ATOM 645 C CA . CYS A 1 82 ? 3.836 -10.758 -13 1 98.81 82 CYS A CA 1
ATOM 646 C C . CYS A 1 82 ? 4.754 -10.625 -11.789 1 98.81 82 CYS A C 1
ATOM 648 O O . CYS A 1 82 ? 4.301 -10.727 -10.648 1 98.81 82 CYS A O 1
ATOM 650 N N . GLY A 1 83 ? 6.047 -10.414 -12.078 1 98.5 83 GLY A N 1
ATOM 651 C CA . GLY A 1 83 ? 6.957 -10.102 -10.984 1 98.5 83 GLY A CA 1
ATOM 652 C C . GLY A 1 83 ? 6.887 -8.648 -10.555 1 98.5 83 GLY A C 1
ATOM 653 O O . GLY A 1 83 ? 6.91 -7.746 -11.391 1 98.5 83 GLY A O 1
ATOM 654 N N . VAL A 1 84 ? 6.785 -8.414 -9.25 1 97.44 84 VAL A N 1
ATOM 655 C CA . VAL A 1 84 ? 6.867 -7.059 -8.719 1 97.44 84 VAL A CA 1
ATOM 656 C C . VAL A 1 84 ? 8.312 -6.742 -8.32 1 97.44 84 VAL A C 1
ATOM 658 O O . VAL A 1 84 ? 8.75 -7.094 -7.227 1 97.44 84 VAL A O 1
ATOM 661 N N . GLU A 1 85 ? 8.969 -6.188 -9.219 1 93.06 85 GLU A N 1
ATOM 662 C CA . GLU A 1 85 ? 10.414 -6 -9.102 1 93.06 85 GLU A CA 1
ATOM 663 C C . GLU A 1 85 ? 10.906 -4.887 -10.023 1 93.06 85 GLU A C 1
ATOM 665 O O . GLU A 1 85 ? 10.383 -4.715 -11.125 1 93.06 85 GLU A O 1
ATOM 670 N N . ILE A 1 86 ? 11.883 -4.184 -9.438 1 88.88 86 ILE A N 1
ATOM 671 C CA . ILE A 1 86 ? 12.523 -3.191 -10.289 1 88.88 86 ILE A CA 1
ATOM 672 C C . ILE A 1 86 ? 13.578 -3.869 -11.164 1 88.88 86 ILE A C 1
ATOM 674 O O . ILE A 1 86 ? 14.648 -4.234 -10.688 1 88.88 86 ILE A O 1
ATOM 678 N N . THR A 1 87 ? 13.258 -4.137 -12.391 1 90.38 87 THR A N 1
ATOM 679 C CA . THR A 1 87 ? 14.164 -4.684 -13.398 1 90.38 87 THR A CA 1
ATOM 680 C C . THR A 1 87 ? 14.258 -3.758 -14.609 1 90.38 87 THR A C 1
ATOM 682 O O . THR A 1 87 ? 13.484 -2.809 -14.727 1 90.38 87 THR A O 1
ATOM 685 N N . ASP A 1 88 ? 15.219 -4.004 -15.516 1 92 88 ASP A N 1
ATOM 686 C CA . ASP A 1 88 ? 15.438 -3.158 -16.688 1 92 88 ASP A CA 1
ATOM 687 C C . ASP A 1 88 ? 14.219 -3.176 -17.609 1 92 88 ASP A C 1
ATOM 689 O O . ASP A 1 88 ? 13.922 -2.182 -18.281 1 92 88 ASP A O 1
ATOM 693 N N . ASN A 1 89 ? 13.477 -4.258 -17.625 1 95.19 89 ASN A N 1
ATOM 694 C CA . ASN A 1 89 ? 12.352 -4.395 -18.547 1 95.19 89 ASN A CA 1
ATOM 695 C C . ASN A 1 89 ? 11.016 -4.242 -17.828 1 95.19 89 ASN A C 1
ATOM 697 O O . ASN A 1 89 ? 9.961 -4.496 -18.406 1 95.19 89 ASN A O 1
ATOM 701 N N . ALA A 1 90 ? 11.102 -3.826 -16.625 1 97.62 90 ALA A N 1
ATOM 702 C CA . ALA A 1 90 ? 9.867 -3.668 -15.859 1 97.62 90 ALA A CA 1
ATOM 703 C C . ALA A 1 90 ? 9.07 -2.455 -16.344 1 97.62 90 ALA A C 1
ATOM 705 O O . ALA A 1 90 ? 9.656 -1.448 -16.75 1 97.62 90 ALA A O 1
ATOM 706 N N . VAL A 1 91 ? 7.758 -2.598 -16.344 1 98 91 VAL A N 1
ATOM 707 C CA . VAL A 1 91 ? 6.852 -1.523 -16.734 1 98 91 VAL A CA 1
ATOM 708 C C . VAL A 1 91 ? 6.258 -0.872 -15.484 1 98 91 VAL A C 1
ATOM 710 O O . VAL A 1 91 ? 5.91 -1.561 -14.523 1 98 91 VAL A O 1
ATOM 713 N N . ALA A 1 92 ? 6.141 0.459 -15.516 1 97.12 92 ALA A N 1
ATOM 714 C CA . ALA A 1 92 ? 5.516 1.155 -14.398 1 97.12 92 ALA A CA 1
ATOM 715 C C . ALA A 1 92 ? 4.09 0.662 -14.172 1 97.12 92 ALA A C 1
ATOM 717 O O . ALA A 1 92 ? 3.314 0.527 -15.117 1 97.12 92 ALA A O 1
ATOM 718 N N . VAL A 1 93 ? 3.75 0.471 -12.891 1 97.75 93 VAL A N 1
ATOM 719 C CA . VAL A 1 93 ? 2.455 -0.113 -12.555 1 97.75 93 VAL A CA 1
ATOM 720 C C . VAL A 1 93 ? 1.335 0.832 -12.984 1 97.75 93 VAL A C 1
ATOM 722 O O . VAL A 1 93 ? 0.24 0.386 -13.344 1 97.75 93 VAL A O 1
ATOM 725 N N . ASN A 1 94 ? 1.58 2.102 -13.055 1 94.75 94 ASN A N 1
ATOM 726 C CA . ASN A 1 94 ? 0.567 3.088 -13.414 1 94.75 94 ASN A CA 1
ATOM 727 C C . ASN A 1 94 ? 0.226 3.023 -14.906 1 94.75 94 ASN A C 1
ATOM 729 O O . ASN A 1 94 ? -0.75 3.631 -15.344 1 94.75 94 ASN A O 1
ATOM 733 N N . GLU A 1 95 ? 1.004 2.262 -15.672 1 96 95 GLU A N 1
ATOM 734 C CA . GLU A 1 95 ? 0.689 2.047 -17.078 1 96 95 GLU A CA 1
ATOM 735 C C . GLU A 1 95 ? -0.317 0.912 -17.25 1 96 95 GLU A C 1
ATOM 737 O O . GLU A 1 95 ? -0.814 0.68 -18.359 1 96 95 GLU A O 1
ATOM 742 N N . HIS A 1 96 ? -0.617 0.198 -16.25 1 96.5 96 HIS A N 1
ATOM 743 C CA . HIS A 1 96 ? -1.614 -0.865 -16.188 1 96.5 96 HIS A CA 1
ATOM 744 C C . HIS A 1 96 ? -1.395 -1.883 -17.297 1 96.5 96 HIS A C 1
ATOM 746 O O . HIS A 1 96 ? -2.295 -2.131 -18.109 1 96.5 96 HIS A O 1
ATOM 752 N N . PRO A 1 97 ? -0.268 -2.588 -17.266 1 97.38 97 PRO A N 1
ATOM 753 C CA . PRO A 1 97 ? 0.055 -3.525 -18.344 1 97.38 97 PRO A CA 1
ATOM 754 C C . PRO A 1 97 ? -0.684 -4.855 -18.203 1 97.38 97 PRO A C 1
ATOM 756 O O . PRO A 1 97 ? -0.242 -5.867 -18.75 1 97.38 97 PRO A O 1
ATOM 759 N N . PHE A 1 98 ? -1.789 -4.848 -17.578 1 97.38 98 PHE A N 1
ATOM 760 C CA . PHE A 1 98 ? -2.523 -6.07 -17.266 1 97.38 98 PHE A CA 1
ATOM 761 C C . PHE A 1 98 ? -3.496 -6.418 -18.391 1 97.38 98 PHE A C 1
ATOM 763 O O . PHE A 1 98 ? -4.402 -5.637 -18.688 1 97.38 98 PHE A O 1
ATOM 770 N N . ARG A 1 99 ? -3.373 -7.695 -18.938 1 95.75 99 ARG A N 1
ATOM 771 C CA . ARG A 1 99 ? -4.156 -8.023 -20.125 1 95.75 99 ARG A CA 1
ATOM 772 C C . ARG A 1 99 ? -4.973 -9.289 -19.906 1 95.75 99 ARG A C 1
ATOM 774 O O . ARG A 1 99 ? -5.793 -9.664 -20.75 1 95.75 99 ARG A O 1
ATOM 781 N N . LYS A 1 100 ? -4.824 -9.992 -18.953 1 96.38 100 LYS A N 1
ATOM 782 C CA . LYS A 1 100 ? -5.566 -11.172 -18.531 1 96.38 100 LYS A CA 1
ATOM 783 C C . LYS A 1 100 ? -5.441 -11.406 -17.031 1 96.38 100 LYS A C 1
ATOM 785 O O . LYS A 1 100 ? -4.91 -10.562 -16.312 1 96.38 100 LYS A O 1
ATOM 790 N N . SER A 1 101 ? -6.027 -12.484 -16.562 1 98.19 101 SER A N 1
ATOM 791 C CA . SER A 1 101 ? -5.812 -12.867 -15.172 1 98.19 101 SER A CA 1
ATOM 792 C C . SER A 1 101 ? -4.328 -12.891 -14.828 1 98.19 101 SER A C 1
ATOM 794 O O . SER A 1 101 ? -3.504 -13.328 -15.641 1 98.19 101 SER A O 1
ATOM 796 N N . THR A 1 102 ? -4.062 -12.336 -13.672 1 98.75 102 THR A N 1
ATOM 797 C CA . THR A 1 102 ? -2.66 -12.102 -13.352 1 98.75 102 THR A CA 1
ATOM 798 C C . THR A 1 102 ? -2.348 -12.57 -11.938 1 98.75 102 THR A C 1
ATOM 800 O O . THR A 1 102 ? -3.129 -12.328 -11.008 1 98.75 102 THR A O 1
ATOM 803 N N . ALA A 1 103 ? -1.275 -13.297 -11.805 1 98.94 103 ALA A N 1
ATOM 804 C CA . ALA A 1 103 ? -0.688 -13.641 -10.516 1 98.94 103 ALA A CA 1
ATOM 805 C C . ALA A 1 103 ? 0.529 -12.766 -10.211 1 98.94 103 ALA A C 1
ATOM 807 O O . ALA A 1 103 ? 1.468 -12.703 -11.008 1 98.94 103 ALA A O 1
ATOM 808 N N . PHE A 1 104 ? 0.479 -12.148 -9.125 1 98.75 104 PHE A N 1
ATOM 809 C CA . PHE A 1 104 ? 1.569 -11.266 -8.734 1 98.75 104 PHE A CA 1
ATOM 810 C C . PHE A 1 104 ? 2.545 -11.984 -7.809 1 98.75 104 PHE A C 1
ATOM 812 O O . PHE A 1 104 ? 2.178 -12.383 -6.703 1 98.75 104 PHE A O 1
ATOM 819 N N . LEU A 1 105 ? 3.762 -12.133 -8.297 1 98.38 105 LEU A N 1
ATOM 820 C CA . LEU A 1 105 ? 4.828 -12.773 -7.539 1 98.38 105 LEU A CA 1
ATOM 821 C C . LEU A 1 105 ? 5.648 -11.742 -6.77 1 98.38 105 LEU A C 1
ATOM 823 O O . LEU A 1 105 ? 6.227 -10.836 -7.371 1 98.38 105 LEU A O 1
ATOM 827 N N . LEU A 1 106 ? 5.664 -11.93 -5.449 1 95.81 106 LEU A N 1
ATOM 828 C CA . LEU A 1 106 ? 6.355 -10.984 -4.582 1 95.81 106 LEU A CA 1
ATOM 829 C C . LEU A 1 106 ? 7.73 -11.508 -4.188 1 95.81 106 LEU A C 1
ATOM 831 O O . LEU A 1 106 ? 7.879 -12.695 -3.869 1 95.81 106 LEU A O 1
ATOM 835 N N . GLY A 1 107 ? 8.656 -10.633 -4.258 1 89.31 107 GLY A N 1
ATOM 836 C CA . GLY A 1 107 ? 10.008 -11.008 -3.869 1 89.31 107 GLY A CA 1
ATOM 837 C C . GLY A 1 107 ? 10.211 -11.008 -2.365 1 89.31 107 GLY A C 1
ATOM 838 O O . GLY A 1 107 ? 9.367 -10.523 -1.616 1 89.31 107 GLY A O 1
ATOM 839 N N . ASN A 1 108 ? 11.359 -11.586 -1.967 1 84.94 108 ASN A N 1
ATOM 840 C CA . ASN A 1 108 ? 11.766 -11.578 -0.566 1 84.94 108 ASN A CA 1
ATOM 841 C C . ASN A 1 108 ? 12.133 -10.172 -0.098 1 84.94 108 ASN A C 1
ATOM 843 O O . ASN A 1 108 ? 12.711 -9.391 -0.856 1 84.94 108 ASN A O 1
ATOM 847 N N . GLU A 1 109 ? 11.805 -9.945 1.238 1 82.12 109 GLU A N 1
ATOM 848 C CA . GLU A 1 109 ? 12.242 -8.688 1.833 1 82.12 109 GLU A CA 1
ATOM 849 C C . GLU A 1 109 ? 13.766 -8.602 1.894 1 82.12 109 GLU A C 1
ATOM 851 O O . GLU A 1 109 ? 14.422 -9.492 2.438 1 82.12 109 GLU A O 1
ATOM 856 N N . GLY A 1 110 ? 14.461 -7.723 1.207 1 79.62 110 GLY A N 1
ATOM 857 C CA . GLY A 1 110 ? 15.906 -7.566 1.214 1 79.62 110 GLY A CA 1
ATOM 858 C C . GLY A 1 110 ? 16.547 -7.949 -0.104 1 79.62 110 GLY A C 1
ATOM 859 O O . GLY A 1 110 ? 17.328 -7.176 -0.666 1 79.62 110 GLY A O 1
ATOM 860 N N . THR A 1 111 ? 16.125 -9.18 -0.609 1 86.56 111 THR A N 1
ATOM 861 C CA . THR A 1 111 ? 16.859 -9.672 -1.77 1 86.56 111 THR A CA 1
ATOM 862 C C . THR A 1 111 ? 16.016 -9.555 -3.035 1 86.56 111 THR A C 1
ATOM 864 O O . THR A 1 111 ? 16.531 -9.695 -4.145 1 86.56 111 THR A O 1
ATOM 867 N N . GLY A 1 112 ? 14.75 -9.289 -2.854 1 90.88 112 GLY A N 1
ATOM 868 C CA . GLY A 1 112 ? 13.883 -9.266 -4.027 1 90.88 112 GLY A CA 1
ATOM 869 C C . GLY A 1 112 ? 13.641 -10.633 -4.625 1 90.88 112 GLY A C 1
ATOM 870 O O . GLY A 1 112 ? 13.648 -11.641 -3.908 1 90.88 112 GLY A O 1
ATOM 871 N N . LEU A 1 113 ? 13.312 -10.664 -5.906 1 94.94 113 LEU A N 1
ATOM 872 C CA . LEU A 1 113 ? 13.055 -11.922 -6.602 1 94.94 113 LEU A CA 1
ATOM 873 C C . LEU A 1 113 ? 14.359 -12.641 -6.93 1 94.94 113 LEU A C 1
ATOM 875 O O . LEU A 1 113 ? 15.328 -12.008 -7.375 1 94.94 113 LEU A O 1
ATOM 879 N N . SER A 1 114 ? 14.367 -13.961 -6.699 1 94.38 114 SER A N 1
ATOM 880 C CA . SER A 1 114 ? 15.492 -14.781 -7.121 1 94.38 114 SER A CA 1
ATOM 881 C C . SER A 1 114 ? 15.484 -15.008 -8.633 1 94.38 114 SER A C 1
ATOM 883 O O . SER A 1 114 ? 14.484 -14.719 -9.297 1 94.38 114 SER A O 1
ATOM 885 N N . ALA A 1 115 ? 16.609 -15.578 -9.125 1 95.44 115 ALA A N 1
ATOM 886 C CA . ALA A 1 115 ? 16.703 -15.906 -10.547 1 95.44 115 ALA A CA 1
ATOM 887 C C . ALA A 1 115 ? 15.602 -16.891 -10.945 1 95.44 115 ALA A C 1
ATOM 889 O O . ALA A 1 115 ? 14.984 -16.75 -12 1 95.44 115 ALA A O 1
ATOM 890 N N . LYS A 1 116 ? 15.359 -17.875 -10.117 1 95.88 116 LYS A N 1
ATOM 891 C CA . LYS A 1 116 ? 14.336 -18.875 -10.391 1 95.88 116 LYS A CA 1
ATOM 892 C C . LYS A 1 116 ? 12.945 -18.266 -10.414 1 95.88 116 LYS A C 1
ATOM 894 O O . LYS A 1 116 ? 12.117 -18.625 -11.25 1 95.88 116 LYS A O 1
ATOM 899 N N . GLU A 1 117 ? 12.703 -17.359 -9.578 1 96.94 117 GLU A N 1
ATOM 900 C CA . GLU A 1 117 ? 11.422 -16.641 -9.539 1 96.94 117 GLU A CA 1
ATOM 901 C C . GLU A 1 117 ? 11.242 -15.766 -10.773 1 96.94 117 GLU A C 1
ATOM 903 O O . GLU A 1 117 ? 10.156 -15.727 -11.359 1 96.94 117 GLU A O 1
ATOM 908 N N . CYS A 1 118 ? 12.289 -15.102 -11.148 1 97 118 CYS A N 1
ATOM 909 C CA . CYS A 1 118 ? 12.234 -14.25 -12.336 1 97 118 CYS A CA 1
ATOM 910 C C . CYS A 1 118 ? 11.961 -15.078 -13.586 1 97 118 CYS A C 1
ATOM 912 O O . CYS A 1 118 ? 11.242 -14.633 -14.477 1 97 118 CYS A O 1
ATOM 914 N N . GLU A 1 119 ? 12.438 -16.281 -13.609 1 97.12 119 GLU A N 1
ATOM 915 C CA . GLU A 1 119 ? 12.344 -17.141 -14.781 1 97.12 119 GLU A CA 1
ATOM 916 C C . GLU A 1 119 ? 10.898 -17.531 -15.07 1 97.12 119 GLU A C 1
ATOM 918 O O . GLU A 1 119 ? 10.523 -17.734 -16.234 1 97.12 119 GLU A O 1
ATOM 923 N N . ILE A 1 120 ? 10.055 -17.562 -14.117 1 97.69 120 ILE A N 1
ATOM 924 C CA . ILE A 1 120 ? 8.695 -18.047 -14.344 1 97.69 120 ILE A CA 1
ATOM 925 C C . ILE A 1 120 ? 7.773 -16.859 -14.641 1 97.69 120 ILE A C 1
ATOM 927 O O . ILE A 1 120 ? 6.602 -17.047 -14.977 1 97.69 120 ILE A O 1
ATOM 931 N N . CYS A 1 121 ? 8.289 -15.672 -14.508 1 98.31 121 CYS A N 1
ATOM 932 C CA . CYS A 1 121 ? 7.469 -14.484 -14.734 1 98.31 121 CYS A CA 1
ATOM 933 C C . CYS A 1 121 ? 7.309 -14.211 -16.234 1 98.31 121 CYS A C 1
ATOM 935 O O . CYS A 1 121 ? 8.258 -14.359 -17 1 98.31 121 CYS A O 1
ATOM 937 N N . ASP A 1 122 ? 6.117 -13.812 -16.594 1 98.5 122 ASP A N 1
ATOM 938 C CA . ASP A 1 122 ? 5.836 -13.422 -17.969 1 98.5 122 ASP A CA 1
ATOM 939 C C . ASP A 1 122 ? 6.207 -11.961 -18.219 1 98.5 122 ASP A C 1
ATOM 941 O O . ASP A 1 122 ? 6.523 -11.57 -19.344 1 98.5 122 ASP A O 1
ATOM 945 N N . PHE A 1 123 ? 6.125 -11.117 -17.25 1 98.62 123 PHE A N 1
ATOM 946 C CA . PHE A 1 123 ? 6.523 -9.711 -17.297 1 98.62 123 PHE A CA 1
ATOM 947 C C . PHE A 1 123 ? 6.73 -9.156 -15.898 1 98.62 123 PHE A C 1
ATOM 949 O O . PHE A 1 123 ? 6.531 -9.867 -14.906 1 98.62 123 PHE A O 1
ATOM 956 N N . PHE A 1 124 ? 7.223 -7.895 -15.82 1 98.62 124 PHE A N 1
ATOM 957 C CA . PHE A 1 124 ? 7.551 -7.262 -14.547 1 98.62 124 PHE A CA 1
ATOM 958 C C . PHE A 1 124 ? 6.934 -5.871 -14.461 1 98.62 124 PHE A C 1
ATOM 960 O O . PHE A 1 124 ? 6.836 -5.164 -15.469 1 98.62 124 PHE A O 1
ATOM 967 N N . VAL A 1 125 ? 6.512 -5.516 -13.219 1 98.44 125 VAL A N 1
ATOM 968 C CA . VAL A 1 125 ? 6.082 -4.145 -12.961 1 98.44 125 VAL A CA 1
ATOM 969 C C . VAL A 1 125 ? 6.883 -3.561 -11.805 1 98.44 125 VAL A C 1
ATOM 971 O O . VAL A 1 125 ? 7.379 -4.301 -10.945 1 98.44 125 VAL A O 1
ATOM 974 N N . TYR A 1 126 ? 7.051 -2.322 -11.844 1 97.31 126 TYR A N 1
ATOM 975 C CA . TYR A 1 126 ? 7.637 -1.595 -10.719 1 97.31 126 TYR A CA 1
ATOM 976 C C . TYR A 1 126 ? 6.746 -0.435 -10.297 1 97.31 126 TYR A C 1
ATOM 978 O O . TYR A 1 126 ? 5.832 -0.048 -11.023 1 97.31 126 TYR A O 1
ATOM 986 N N . ILE A 1 127 ? 6.918 0.018 -9.102 1 97.12 127 ILE A N 1
ATOM 987 C CA . ILE A 1 127 ? 6.215 1.175 -8.555 1 97.12 127 ILE A CA 1
ATOM 988 C C . ILE A 1 127 ? 7.129 2.396 -8.586 1 97.12 127 ILE A C 1
ATOM 990 O O . ILE A 1 127 ? 8.141 2.443 -7.883 1 97.12 127 ILE A O 1
ATOM 994 N N . PRO A 1 128 ? 6.746 3.371 -9.375 1 95.62 128 PRO A N 1
ATOM 995 C CA . PRO A 1 128 ? 7.594 4.566 -9.406 1 95.62 128 PRO A CA 1
ATOM 996 C C . PRO A 1 128 ? 7.742 5.219 -8.031 1 95.62 128 PRO A C 1
ATOM 998 O O . PRO A 1 128 ? 6.77 5.316 -7.281 1 95.62 128 PRO A O 1
ATOM 1001 N N . GLN A 1 129 ? 8.914 5.547 -7.715 1 94.69 129 GLN A N 1
ATOM 1002 C CA . GLN A 1 129 ? 9.258 6.285 -6.504 1 94.69 129 GLN A CA 1
ATOM 1003 C C . GLN A 1 129 ? 9.797 7.672 -6.84 1 94.69 129 GLN A C 1
ATOM 1005 O O . GLN A 1 129 ? 10.336 7.891 -7.926 1 94.69 129 GLN A O 1
ATOM 1010 N N . PHE A 1 130 ? 9.648 8.547 -5.914 1 91 130 PHE A N 1
ATOM 1011 C CA . PHE A 1 130 ? 9.898 9.953 -6.227 1 91 130 PHE A CA 1
ATOM 1012 C C . PHE A 1 130 ? 10.922 10.539 -5.262 1 91 130 PHE A C 1
ATOM 1014 O O . PHE A 1 130 ? 11.383 11.672 -5.453 1 91 130 PHE A O 1
ATOM 1021 N N . GLY A 1 131 ? 11.164 9.867 -4.254 1 89.88 131 GLY A N 1
ATOM 1022 C CA . GLY A 1 131 ? 12.141 10.328 -3.279 1 89.88 131 GLY A CA 1
ATOM 1023 C C . GLY A 1 131 ? 13.43 9.539 -3.303 1 89.88 131 GLY A C 1
ATOM 1024 O O . GLY A 1 131 ? 13.516 8.492 -3.957 1 89.88 131 GLY A O 1
ATOM 1025 N N . GLY A 1 132 ? 14.391 10.18 -2.604 1 88.25 132 GLY A N 1
ATOM 1026 C CA . GLY A 1 132 ? 15.664 9.5 -2.4 1 88.25 132 GLY A CA 1
ATOM 1027 C C . GLY A 1 132 ? 15.789 8.875 -1.021 1 88.25 132 GLY A C 1
ATOM 1028 O O . GLY A 1 132 ? 14.992 9.164 -0.129 1 88.25 132 GLY A O 1
ATOM 1029 N N . GLY A 1 133 ? 16.594 7.777 -0.907 1 88.94 133 GLY A N 1
ATOM 1030 C CA . GLY A 1 133 ? 16.906 7.27 0.419 1 88.94 133 GLY A CA 1
ATOM 1031 C C . GLY A 1 133 ? 16.438 5.848 0.643 1 88.94 133 GLY A C 1
ATOM 1032 O O . GLY A 1 133 ? 16.672 5.266 1.705 1 88.94 133 GLY A O 1
ATOM 1033 N N . THR A 1 134 ? 15.68 5.43 -0.273 1 89.56 134 THR A N 1
ATOM 1034 C CA . THR A 1 134 ? 15.336 4.016 -0.211 1 89.56 134 THR A CA 1
ATOM 1035 C C . THR A 1 134 ? 15.234 3.418 -1.612 1 89.56 134 THR A C 1
ATOM 1037 O O . THR A 1 134 ? 14.805 4.09 -2.551 1 89.56 134 THR A O 1
ATOM 1040 N N . ALA A 1 135 ? 15.602 2.184 -1.731 1 85.12 135 ALA A N 1
ATOM 1041 C CA . ALA A 1 135 ? 15.617 1.504 -3.023 1 85.12 135 ALA A CA 1
ATOM 1042 C C . ALA A 1 135 ? 14.305 0.774 -3.275 1 85.12 135 ALA A C 1
ATOM 1044 O O . ALA A 1 135 ? 13.945 0.505 -4.426 1 85.12 135 ALA A O 1
ATOM 1045 N N . SER A 1 136 ? 13.664 0.451 -2.162 1 92 136 SER A N 1
ATOM 1046 C CA . SER A 1 136 ? 12.477 -0.375 -2.342 1 92 136 SER A CA 1
ATOM 1047 C C . SER A 1 136 ? 11.469 -0.143 -1.223 1 92 136 SER A C 1
ATOM 1049 O O . SER A 1 136 ? 11.773 0.521 -0.23 1 92 136 SER A O 1
ATOM 1051 N N . LEU A 1 137 ? 10.273 -0.667 -1.446 1 94.38 137 LEU A N 1
ATOM 1052 C CA . LEU A 1 137 ? 9.18 -0.585 -0.484 1 94.38 137 LEU A CA 1
ATOM 1053 C C . LEU A 1 137 ? 9.047 -1.889 0.296 1 94.38 137 LEU A C 1
ATOM 1055 O O . LEU A 1 137 ? 9.586 -2.92 -0.112 1 94.38 137 LEU A O 1
ATOM 1059 N N . ASN A 1 138 ? 8.406 -1.787 1.491 1 92.5 138 ASN A N 1
ATOM 1060 C CA . ASN A 1 138 ? 7.957 -3 2.164 1 92.5 138 ASN A CA 1
ATOM 1061 C C . ASN A 1 138 ? 7.137 -3.887 1.229 1 92.5 138 ASN A C 1
ATOM 1063 O O . ASN A 1 138 ? 6.297 -3.393 0.474 1 92.5 138 ASN A O 1
ATOM 1067 N N . VAL A 1 139 ? 7.324 -5.133 1.305 1 92.94 139 VAL A N 1
ATOM 1068 C CA . VAL A 1 139 ? 6.75 -6.078 0.351 1 92.94 139 VAL A CA 1
ATOM 1069 C C . VAL A 1 139 ? 5.227 -6.004 0.4 1 92.94 139 VAL A C 1
ATOM 1071 O O . VAL A 1 139 ? 4.562 -6.102 -0.634 1 92.94 139 VAL A O 1
ATOM 1074 N N . THR A 1 140 ? 4.621 -5.887 1.578 1 93.88 140 THR A N 1
ATOM 1075 C CA . THR A 1 140 ? 3.17 -5.824 1.697 1 93.88 140 THR A CA 1
ATOM 1076 C C . THR A 1 140 ? 2.633 -4.523 1.109 1 93.88 140 THR A C 1
ATOM 1078 O O . THR A 1 140 ? 1.57 -4.508 0.485 1 93.88 140 THR A O 1
ATOM 1081 N N . VAL A 1 141 ? 3.389 -3.463 1.297 1 95.44 141 VAL A N 1
ATOM 1082 C CA . VAL A 1 141 ? 3.043 -2.172 0.712 1 95.44 141 VAL A CA 1
ATOM 1083 C C . VAL A 1 141 ? 3.08 -2.268 -0.812 1 95.44 141 VAL A C 1
ATOM 1085 O O . VAL A 1 141 ? 2.127 -1.875 -1.488 1 95.44 141 VAL A O 1
ATOM 1088 N N . ALA A 1 142 ? 4.152 -2.842 -1.333 1 96.44 142 ALA A N 1
ATOM 1089 C CA . ALA A 1 142 ? 4.297 -2.986 -2.779 1 96.44 142 ALA A CA 1
ATOM 1090 C C . ALA A 1 142 ? 3.162 -3.822 -3.363 1 96.44 142 ALA A C 1
ATOM 1092 O O . ALA A 1 142 ? 2.537 -3.428 -4.352 1 96.44 142 ALA A O 1
ATOM 1093 N N . ALA A 1 143 ? 2.889 -4.918 -2.709 1 97.12 143 ALA A N 1
ATOM 1094 C CA . ALA A 1 143 ? 1.806 -5.789 -3.154 1 97.12 143 ALA A CA 1
ATOM 1095 C C . ALA A 1 143 ? 0.474 -5.039 -3.174 1 97.12 143 ALA A C 1
ATOM 1097 O O . ALA A 1 143 ? -0.29 -5.148 -4.137 1 97.12 143 ALA A O 1
ATOM 1098 N N . SER A 1 144 ? 0.203 -4.266 -2.178 1 97.88 144 SER A N 1
ATOM 1099 C CA . SER A 1 144 ? -1.074 -3.572 -2.033 1 97.88 144 SER A CA 1
ATOM 1100 C C . SER A 1 144 ? -1.251 -2.508 -3.109 1 97.88 144 SER A C 1
ATOM 1102 O O . SER A 1 144 ? -2.346 -2.346 -3.654 1 97.88 144 SER A O 1
ATOM 1104 N N . ILE A 1 145 ? -0.164 -1.797 -3.41 1 98.38 145 ILE A N 1
ATOM 1105 C CA . ILE A 1 145 ? -0.221 -0.777 -4.453 1 98.38 145 ILE A CA 1
ATOM 1106 C C . ILE A 1 145 ? -0.508 -1.434 -5.801 1 98.38 145 ILE A C 1
ATOM 1108 O O . ILE A 1 145 ? -1.363 -0.965 -6.555 1 98.38 145 ILE A O 1
ATOM 1112 N N . VA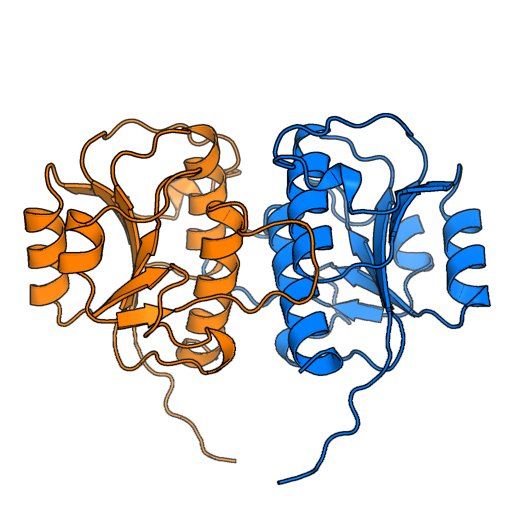L A 1 146 ? 0.135 -2.523 -6.086 1 98.56 146 VAL A N 1
ATOM 1113 C CA . VAL A 1 146 ? -0.036 -3.207 -7.363 1 98.56 146 VAL A CA 1
ATOM 1114 C C . VAL A 1 146 ? -1.452 -3.77 -7.461 1 98.56 146 VAL A C 1
ATOM 1116 O O . VAL A 1 146 ? -2.109 -3.637 -8.5 1 98.56 146 VAL A O 1
ATOM 1119 N N . LEU A 1 147 ? -1.935 -4.355 -6.398 1 98.38 147 LEU A N 1
ATOM 1120 C CA . LEU A 1 147 ? -3.281 -4.914 -6.383 1 98.38 147 LEU A CA 1
ATOM 1121 C C . LEU A 1 147 ? -4.328 -3.818 -6.547 1 98.38 147 LEU A C 1
ATOM 1123 O O . LEU A 1 147 ? -5.348 -4.02 -7.211 1 98.38 147 LEU A O 1
ATOM 1127 N N . HIS A 1 148 ? -4.109 -2.709 -5.926 1 97.94 148 HIS A N 1
ATOM 1128 C CA . HIS A 1 148 ? -4.996 -1.562 -6.082 1 97.94 148 HIS A CA 1
ATOM 1129 C C . HIS A 1 148 ? -5.082 -1.124 -7.543 1 97.94 148 HIS A C 1
ATOM 1131 O O . HIS A 1 148 ? -6.176 -0.855 -8.047 1 97.94 148 HIS A O 1
ATOM 1137 N N . HIS A 1 149 ? -3.938 -1.018 -8.211 1 97.44 149 HIS A N 1
ATOM 1138 C CA . HIS A 1 149 ? -3.922 -0.665 -9.625 1 97.44 149 HIS A CA 1
ATOM 1139 C C . HIS A 1 149 ? -4.664 -1.705 -10.461 1 97.44 149 HIS A C 1
ATOM 1141 O O . HIS A 1 149 ? -5.48 -1.354 -11.312 1 97.44 149 HIS A O 1
ATOM 1147 N N . PHE A 1 150 ? -4.367 -2.971 -10.219 1 97.69 150 PHE A N 1
ATOM 1148 C CA . PHE A 1 150 ? -5.02 -4.039 -10.969 1 97.69 150 PHE A CA 1
ATOM 1149 C C . PHE A 1 150 ? -6.531 -3.984 -10.781 1 97.69 150 PHE A C 1
ATOM 1151 O O . PHE A 1 150 ? -7.285 -3.988 -11.758 1 97.69 150 PHE A O 1
ATOM 1158 N N . GLY A 1 151 ? -6.969 -3.885 -9.523 1 94.38 151 GLY A N 1
ATOM 1159 C CA . GLY A 1 151 ? -8.391 -3.832 -9.227 1 94.38 151 GLY A CA 1
ATOM 1160 C C . GLY A 1 151 ? -9.086 -2.623 -9.828 1 94.38 151 GLY A C 1
ATOM 1161 O O . GLY A 1 151 ? -10.227 -2.719 -10.289 1 94.38 151 GLY A O 1
ATOM 1162 N N . GLY A 1 152 ? -8.375 -1.497 -9.836 1 89.81 152 GLY A N 1
ATOM 1163 C CA . GLY A 1 152 ? -8.938 -0.258 -10.352 1 89.81 152 GLY A CA 1
ATOM 1164 C C . GLY A 1 152 ? -9.227 -0.301 -11.836 1 89.81 152 GLY A C 1
ATOM 1165 O O . GLY A 1 152 ? -10.125 0.382 -12.32 1 89.81 152 GLY A O 1
ATOM 1166 N N . VAL A 1 153 ? -8.461 -1.127 -12.531 1 87.25 153 VAL A N 1
ATOM 1167 C CA . VAL A 1 153 ? -8.664 -1.131 -13.977 1 87.25 153 VAL A CA 1
ATOM 1168 C C . VAL A 1 153 ? -9.492 -2.348 -14.375 1 87.25 153 VAL A C 1
ATOM 1170 O O . VAL A 1 153 ? -10.078 -2.381 -15.461 1 87.25 153 VAL A O 1
ATOM 1173 N N . VAL A 1 154 ? -9.578 -3.293 -13.516 1 84.62 154 VAL A N 1
ATOM 1174 C CA . VAL A 1 154 ? -10.25 -4.531 -13.883 1 84.62 154 VAL A CA 1
ATOM 1175 C C . VAL A 1 154 ? -11.648 -4.559 -13.273 1 84.62 154 VAL A C 1
ATOM 1177 O O . VAL A 1 154 ? -12.578 -5.121 -13.859 1 84.62 154 VAL A O 1
ATOM 1180 N N . LYS A 1 155 ? -11.789 -3.945 -12.148 1 77.56 155 LYS A N 1
ATOM 1181 C CA . LYS A 1 155 ? -13.031 -4.09 -11.406 1 77.56 155 LYS A CA 1
ATOM 1182 C C . LYS A 1 155 ? -13.891 -2.838 -11.523 1 77.56 155 LYS A C 1
ATOM 1184 O O . LYS A 1 155 ? -15.062 -2.84 -11.125 1 77.56 155 LYS A O 1
ATOM 1189 N N . LEU A 1 156 ? -13.281 -1.738 -11.914 1 68.75 156 LEU A N 1
ATOM 1190 C CA . LEU A 1 156 ? -14.055 -0.517 -12.094 1 68.75 156 LEU A CA 1
ATOM 1191 C C . LEU A 1 156 ? -14.336 -0.26 -13.57 1 68.75 156 LEU A C 1
ATOM 1193 O O . LEU A 1 156 ? -13.508 -0.582 -14.422 1 68.75 156 LEU A O 1
ATOM 1197 N N . MET B 1 1 ? -0.371 16.797 -26.547 1 28.02 1 MET B N 1
ATOM 1198 C CA . MET B 1 1 ? 0.047 15.914 -25.469 1 28.02 1 MET B CA 1
ATOM 1199 C C . MET B 1 1 ? 0.248 16.688 -24.172 1 28.02 1 MET B C 1
ATOM 1201 O O . MET B 1 1 ? 1.153 17.531 -24.078 1 28.02 1 MET B O 1
ATOM 1205 N N . GLU B 1 2 ? -0.696 17.266 -23.562 1 36.09 2 GLU B N 1
ATOM 1206 C CA . GLU B 1 2 ? -0.732 18.516 -22.828 1 36.09 2 GLU B CA 1
ATOM 1207 C C . GLU B 1 2 ? 0.366 18.578 -21.766 1 36.09 2 GLU B C 1
ATOM 1209 O O . GLU B 1 2 ? 0.685 17.562 -21.141 1 36.09 2 GLU B O 1
ATOM 1214 N N . ASN B 1 3 ? 1.475 19.156 -21.922 1 40.16 3 ASN B N 1
ATOM 1215 C CA . ASN B 1 3 ? 2.699 19.5 -21.203 1 40.16 3 ASN B CA 1
ATOM 1216 C C . ASN B 1 3 ? 2.441 19.656 -19.719 1 40.16 3 ASN B C 1
ATOM 1218 O O . ASN B 1 3 ? 2.217 20.781 -19.234 1 40.16 3 ASN B O 1
ATOM 1222 N N . GLY B 1 4 ? 1.621 18.922 -19.094 1 43.28 4 GLY B N 1
ATOM 1223 C CA . GLY B 1 4 ? 1.034 19.297 -17.812 1 43.28 4 GLY B CA 1
ATOM 1224 C C . GLY B 1 4 ? 2.062 19.75 -16.797 1 43.28 4 GLY B C 1
ATOM 1225 O O . GLY B 1 4 ? 3.088 19.094 -16.609 1 43.28 4 GLY B O 1
ATOM 1226 N N . GLU B 1 5 ? 2.365 21.031 -16.75 1 49.62 5 GLU B N 1
ATOM 1227 C CA . GLU B 1 5 ? 3.277 21.703 -15.82 1 49.62 5 GLU B CA 1
ATOM 1228 C C . GLU B 1 5 ? 3.385 20.922 -14.508 1 49.62 5 GLU B C 1
ATOM 1230 O O . GLU B 1 5 ? 2.377 20.469 -13.969 1 49.62 5 GLU B O 1
ATOM 1235 N N . LYS B 1 6 ? 4.469 20.141 -14.273 1 60.16 6 LYS B N 1
ATOM 1236 C CA . LYS B 1 6 ? 4.797 19.547 -12.984 1 60.16 6 LYS B CA 1
ATOM 1237 C C . LYS B 1 6 ? 4.324 20.422 -11.828 1 60.16 6 LYS B C 1
ATOM 1239 O O . LYS B 1 6 ? 4.594 21.625 -11.805 1 60.16 6 LYS B O 1
ATOM 1244 N N . LYS B 1 7 ? 3.209 20.062 -11.148 1 73.06 7 LYS B N 1
ATOM 1245 C CA . LYS B 1 7 ? 2.775 20.797 -9.953 1 73.06 7 LYS B CA 1
ATOM 1246 C C . LYS B 1 7 ? 3.803 20.672 -8.836 1 73.06 7 LYS B C 1
ATOM 1248 O O . LYS B 1 7 ? 4.453 19.641 -8.688 1 73.06 7 LYS B O 1
ATOM 1253 N N . ASN B 1 8 ? 4.488 21.719 -8.414 1 83.81 8 ASN B N 1
ATOM 1254 C CA . ASN B 1 8 ? 5.461 21.719 -7.324 1 83.81 8 ASN B CA 1
ATOM 1255 C C . ASN B 1 8 ? 4.785 21.625 -5.961 1 83.81 8 ASN B C 1
ATOM 1257 O O . ASN B 1 8 ? 5.039 22.438 -5.074 1 83.81 8 ASN B O 1
ATOM 1261 N N . TYR B 1 9 ? 3.844 20.609 -5.789 1 95.38 9 TYR B N 1
ATOM 1262 C CA . TYR B 1 9 ? 3.156 20.453 -4.512 1 95.38 9 TYR B CA 1
ATOM 1263 C C . TYR B 1 9 ? 3.953 19.578 -3.562 1 95.38 9 TYR B C 1
ATOM 1265 O O . TYR B 1 9 ? 4.523 18.562 -3.979 1 95.38 9 TYR B O 1
ATOM 1273 N N . GLU B 1 10 ? 3.959 20 -2.357 1 96.94 10 GLU B N 1
ATOM 1274 C CA . GLU B 1 10 ? 4.562 19.188 -1.306 1 96.94 10 GLU B CA 1
ATOM 1275 C C . GLU B 1 10 ? 3.531 18.266 -0.661 1 96.94 10 GLU B C 1
ATOM 1277 O O . GLU B 1 10 ? 2.328 18.531 -0.724 1 96.94 10 GLU B O 1
ATOM 1282 N N . SER B 1 11 ? 4.07 17.203 -0.179 1 98.19 11 SER B N 1
ATOM 1283 C CA . SER B 1 11 ? 3.223 16.328 0.615 1 98.19 11 SER B CA 1
ATOM 1284 C C . SER B 1 11 ? 3.752 16.172 2.037 1 98.19 11 SER B C 1
ATOM 1286 O O . SER B 1 11 ? 4.965 16.203 2.258 1 98.19 11 SER B O 1
ATOM 1288 N N . TYR B 1 12 ? 2.826 16.031 2.957 1 98.69 12 TYR B N 1
ATOM 1289 C CA . TYR B 1 12 ? 3.088 15.742 4.359 1 98.69 12 TYR B CA 1
ATOM 1290 C C . TYR B 1 12 ? 2.262 14.547 4.832 1 98.69 12 TYR B C 1
ATOM 1292 O O . TYR B 1 12 ? 1.216 14.242 4.254 1 98.69 12 TYR B O 1
ATOM 1300 N N . VAL B 1 13 ? 2.785 13.898 5.836 1 98.19 13 VAL B N 1
ATOM 1301 C CA . VAL B 1 13 ? 2.014 12.875 6.527 1 98.19 13 VAL B CA 1
ATOM 1302 C C . VAL B 1 13 ? 1.859 13.242 8 1 98.19 13 VAL B C 1
ATOM 1304 O O . VAL B 1 13 ? 2.836 13.609 8.664 1 98.19 13 VAL B O 1
ATOM 1307 N N . VAL B 1 14 ? 0.625 13.211 8.461 1 97.62 14 VAL B N 1
ATOM 1308 C CA . VAL B 1 14 ? 0.331 13.547 9.852 1 97.62 14 VAL B CA 1
ATOM 1309 C C . VAL B 1 14 ? -0.148 12.305 10.594 1 97.62 14 VAL B C 1
ATOM 1311 O O . VAL B 1 14 ? -1.099 11.641 10.164 1 97.62 14 VAL B O 1
ATOM 1314 N N . VAL B 1 15 ? 0.535 11.977 11.641 1 94.44 15 VAL B N 1
ATOM 1315 C CA . VAL B 1 15 ? 0.137 10.891 12.531 1 94.44 15 VAL B CA 1
ATOM 1316 C C . VAL B 1 15 ? -0.13 11.445 13.93 1 94.44 15 VAL B C 1
ATOM 1318 O O . VAL B 1 15 ? 0.688 12.18 14.484 1 94.44 15 VAL B O 1
ATOM 1321 N N . HIS B 1 16 ? -1.324 11.094 14.383 1 92.12 16 HIS B N 1
ATOM 1322 C CA . HIS B 1 16 ? -1.738 11.578 15.695 1 92.12 16 HIS B CA 1
ATOM 1323 C C . HIS B 1 16 ? -1.822 10.43 16.703 1 92.12 16 HIS B C 1
ATOM 1325 O O . HIS B 1 16 ? -2.631 9.516 16.531 1 92.12 16 HIS B O 1
ATOM 1331 N N . ASN B 1 17 ? -1.053 10.43 17.75 1 80.31 17 ASN B N 1
ATOM 1332 C CA . ASN B 1 17 ? -1.033 9.453 18.828 1 80.31 17 ASN B CA 1
ATOM 1333 C C . ASN B 1 17 ? -0.9 8.023 18.297 1 80.31 17 ASN B C 1
ATOM 1335 O O . ASN B 1 17 ? -1.712 7.16 18.625 1 80.31 17 ASN B O 1
ATOM 1339 N N . ILE B 1 18 ? 0.04 7.914 17.531 1 65.81 18 ILE B N 1
ATOM 1340 C CA . ILE B 1 18 ? 0.258 6.621 16.891 1 65.81 18 ILE B CA 1
ATOM 1341 C C . ILE B 1 18 ? 0.333 5.527 17.953 1 65.81 18 ILE B C 1
ATOM 1343 O O . ILE B 1 18 ? 1.121 5.625 18.906 1 65.81 18 ILE B O 1
ATOM 1347 N N . ALA B 1 19 ? -0.592 4.746 18 1 58.28 19 ALA B N 1
ATOM 1348 C CA . ALA B 1 19 ? -0.679 3.658 18.969 1 58.28 19 ALA B CA 1
ATOM 1349 C C . ALA B 1 19 ? 0.371 2.588 18.688 1 58.28 19 ALA B C 1
ATOM 1351 O O . ALA B 1 19 ? 1.127 2.201 19.594 1 58.28 19 ALA B O 1
ATOM 1352 N N . LYS B 1 20 ? 0.344 2.08 17.438 1 61.03 20 LYS B N 1
ATOM 1353 C CA . LYS B 1 20 ? 1.251 0.967 17.172 1 61.03 20 LYS B CA 1
ATOM 1354 C C . LYS B 1 20 ? 2.551 1.457 16.547 1 61.03 20 LYS B C 1
ATOM 1356 O O . LYS B 1 20 ? 2.586 1.788 15.352 1 61.03 20 LYS B O 1
ATOM 1361 N N . ARG B 1 2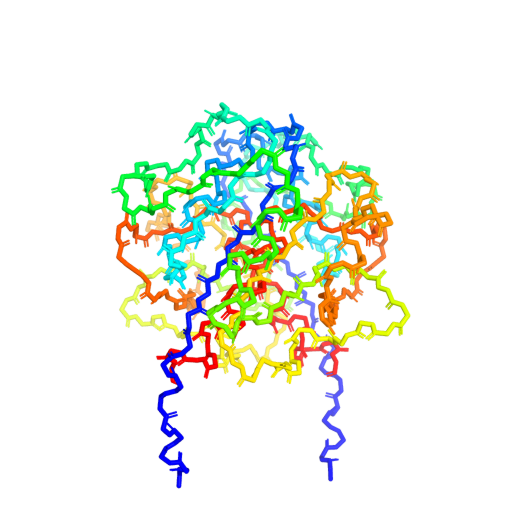1 ? 3.582 1.354 17.312 1 60.78 21 ARG B N 1
ATOM 1362 C CA . ARG B 1 21 ? 4.906 1.89 17.016 1 60.78 21 ARG B CA 1
ATOM 1363 C C . ARG B 1 21 ? 5.512 1.202 15.797 1 60.78 21 ARG B C 1
ATOM 1365 O O . ARG B 1 21 ? 6.32 1.798 15.078 1 60.78 21 ARG B O 1
ATOM 1372 N N . HIS B 1 22 ? 4.949 0.002 15.57 1 64.06 22 HIS B N 1
ATOM 1373 C CA . HIS B 1 22 ? 5.578 -0.804 14.531 1 64.06 22 HIS B CA 1
ATOM 1374 C C . HIS B 1 22 ? 5.23 -0.279 13.141 1 64.06 22 HIS B C 1
ATOM 1376 O O . HIS B 1 22 ? 5.938 -0.563 12.172 1 64.06 22 HIS B O 1
ATOM 1382 N N . ASN B 1 23 ? 4.367 0.705 13.125 1 81.5 23 ASN B N 1
ATOM 1383 C CA . ASN B 1 23 ? 3.932 1.18 11.812 1 81.5 23 ASN B CA 1
ATOM 1384 C C . ASN B 1 23 ? 4.754 2.377 11.352 1 81.5 23 ASN B C 1
ATOM 1386 O O . ASN B 1 23 ? 4.852 2.643 10.148 1 81.5 23 ASN B O 1
ATOM 1390 N N . VAL B 1 24 ? 5.438 3.008 12.227 1 87.75 24 VAL B N 1
ATOM 1391 C CA . VAL B 1 24 ? 6.055 4.285 11.883 1 87.75 24 VAL B CA 1
ATOM 1392 C C . VAL B 1 24 ? 7.277 4.043 11 1 87.75 24 VAL B C 1
ATOM 1394 O O . VAL B 1 24 ? 7.547 4.816 10.078 1 87.75 24 VAL B O 1
ATOM 1397 N N . GLY B 1 25 ? 7.969 3.002 11.297 1 91.75 25 GLY B N 1
ATOM 1398 C CA . GLY B 1 25 ? 9.117 2.689 10.461 1 91.75 25 GLY B CA 1
ATOM 1399 C C . GLY B 1 25 ? 8.75 2.42 9.016 1 91.75 25 GLY B C 1
ATOM 1400 O O . GLY B 1 25 ? 9.344 2.986 8.094 1 91.75 25 GLY B O 1
ATOM 1401 N N . THR B 1 26 ? 7.746 1.607 8.812 1 92.62 26 THR B N 1
ATOM 1402 C CA . THR B 1 26 ? 7.277 1.294 7.465 1 92.62 26 THR B CA 1
ATOM 1403 C C . THR B 1 26 ? 6.688 2.531 6.797 1 92.62 26 THR B C 1
ATOM 1405 O O . THR B 1 26 ? 6.895 2.754 5.602 1 92.62 26 THR B O 1
ATOM 1408 N N . LEU B 1 27 ? 6.016 3.301 7.59 1 94.88 27 LEU B N 1
ATOM 1409 C CA . LEU B 1 27 ? 5.465 4.547 7.07 1 94.88 27 LEU B CA 1
ATOM 1410 C C . LEU B 1 27 ? 6.578 5.492 6.625 1 94.88 27 LEU B C 1
ATOM 1412 O O . LEU B 1 27 ? 6.484 6.109 5.562 1 94.88 27 LEU B O 1
ATOM 1416 N N . ALA B 1 28 ? 7.602 5.562 7.383 1 95.5 28 ALA B N 1
ATOM 1417 C CA . ALA B 1 28 ? 8.742 6.41 7.047 1 95.5 28 ALA B CA 1
ATOM 1418 C C . ALA B 1 28 ? 9.398 5.949 5.75 1 95.5 28 ALA B C 1
ATOM 1420 O O . ALA B 1 28 ? 9.805 6.777 4.926 1 95.5 28 ALA B O 1
ATOM 1421 N N . ARG B 1 29 ? 9.469 4.664 5.609 1 96.19 29 ARG B N 1
ATOM 1422 C CA . ARG B 1 29 ? 10.023 4.105 4.383 1 96.19 29 ARG B CA 1
ATOM 1423 C C . ARG B 1 29 ? 9.195 4.504 3.17 1 96.19 29 ARG B C 1
ATOM 1425 O O . ARG B 1 29 ? 9.734 4.957 2.16 1 96.19 29 ARG B O 1
ATOM 1432 N N . SER B 1 30 ? 7.922 4.414 3.264 1 97.19 30 SER B N 1
ATOM 1433 C CA . SER B 1 30 ? 7.023 4.809 2.184 1 97.19 30 SER B CA 1
ATOM 1434 C C . SER B 1 30 ? 7.098 6.309 1.925 1 97.19 30 SER B C 1
ATOM 1436 O O . SER B 1 30 ? 7.148 6.742 0.772 1 97.19 30 SER B O 1
ATOM 1438 N N . ALA B 1 31 ? 7.094 7.039 3.014 1 97.56 31 ALA B N 1
ATOM 1439 C CA . ALA B 1 31 ? 7.168 8.492 2.891 1 97.56 31 ALA B CA 1
ATOM 1440 C C . ALA B 1 31 ? 8.438 8.914 2.162 1 97.56 31 ALA B C 1
ATOM 1442 O O . ALA B 1 31 ? 8.398 9.789 1.294 1 97.56 31 ALA B O 1
ATOM 1443 N N . THR B 1 32 ? 9.539 8.312 2.492 1 97.62 32 THR B N 1
ATOM 1444 C CA . THR B 1 32 ? 10.812 8.578 1.837 1 97.62 32 THR B CA 1
ATOM 1445 C C . THR B 1 32 ? 10.742 8.234 0.352 1 97.62 32 THR B C 1
ATOM 1447 O O . THR B 1 32 ? 11.117 9.047 -0.498 1 97.62 32 THR B O 1
ATOM 1450 N N . ALA B 1 33 ? 10.203 7.117 0.076 1 97.06 33 ALA B N 1
ATOM 1451 C CA . ALA B 1 33 ? 10.109 6.633 -1.299 1 97.06 33 ALA B CA 1
ATOM 1452 C C . ALA B 1 33 ? 9.266 7.574 -2.154 1 97.06 33 ALA B C 1
ATOM 1454 O O . ALA B 1 33 ? 9.57 7.793 -3.33 1 97.06 33 ALA B O 1
ATOM 1455 N N . PHE B 1 34 ? 8.219 8.148 -1.56 1 97.44 34 PHE B N 1
ATOM 1456 C CA . PHE B 1 34 ? 7.266 8.906 -2.363 1 97.44 34 PHE B CA 1
ATOM 1457 C C . PHE B 1 34 ? 7.5 10.406 -2.207 1 97.44 34 PHE B C 1
ATOM 1459 O O . PHE B 1 34 ? 6.668 11.219 -2.619 1 97.44 34 PHE B O 1
ATOM 1466 N N . GLY B 1 35 ? 8.578 10.789 -1.575 1 96.56 35 GLY B N 1
ATOM 1467 C CA . GLY B 1 35 ? 9.039 12.172 -1.568 1 96.56 35 GLY B CA 1
ATOM 1468 C C . GLY B 1 35 ? 8.25 13.055 -0.625 1 96.56 35 GLY B C 1
ATOM 1469 O O . GLY B 1 35 ? 8 14.227 -0.929 1 96.56 35 GLY B O 1
ATOM 1470 N N . VAL B 1 36 ? 7.828 12.516 0.451 1 97.88 36 VAL B N 1
ATOM 1471 C CA . VAL B 1 36 ? 7.137 13.289 1.476 1 97.88 36 VAL B CA 1
ATOM 1472 C C . VAL B 1 36 ? 8.102 14.289 2.105 1 97.88 36 VAL B C 1
ATOM 1474 O O . VAL B 1 36 ? 9.242 13.953 2.42 1 97.88 36 VAL B O 1
ATOM 1477 N N . SER B 1 37 ? 7.578 15.469 2.266 1 97.62 37 SER B N 1
ATOM 1478 C CA . SER B 1 37 ? 8.43 16.547 2.773 1 97.62 37 SER B CA 1
ATOM 1479 C C . SER B 1 37 ? 8.719 16.359 4.262 1 97.62 37 SER B C 1
ATOM 1481 O O . SER B 1 37 ? 9.859 16.5 4.699 1 97.62 37 SER B O 1
ATOM 1483 N N . GLU B 1 38 ? 7.719 16.094 5.012 1 98.12 38 GLU B N 1
ATOM 1484 C CA . GLU B 1 38 ? 7.867 15.867 6.449 1 98.12 38 GLU B CA 1
ATOM 1485 C C . GLU B 1 38 ? 6.84 14.867 6.965 1 98.12 38 GLU B C 1
ATOM 1487 O O . GLU B 1 38 ? 5.688 14.867 6.523 1 98.12 38 GLU B O 1
ATOM 1492 N N . LEU B 1 39 ? 7.316 14.055 7.891 1 97.12 39 LEU B N 1
ATOM 1493 C CA . LEU B 1 39 ? 6.414 13.273 8.734 1 97.12 39 LEU B CA 1
ATOM 1494 C C . LEU B 1 39 ? 6.125 14.016 10.039 1 97.12 39 LEU B C 1
ATOM 1496 O O . LEU B 1 39 ? 7.031 14.219 10.852 1 97.12 39 LEU B O 1
ATOM 1500 N N . ILE B 1 40 ? 4.863 14.367 10.219 1 97.25 40 ILE B N 1
ATOM 1501 C CA . ILE B 1 40 ? 4.453 15.18 11.359 1 97.25 40 ILE B CA 1
ATOM 1502 C C . ILE B 1 40 ? 3.838 14.289 12.43 1 97.25 40 ILE B C 1
ATOM 1504 O O . ILE B 1 40 ? 2.797 13.664 12.211 1 97.25 40 ILE B O 1
ATOM 1508 N N . LEU B 1 41 ? 4.527 14.234 13.562 1 95.25 41 LEU B N 1
ATOM 1509 C CA . LEU B 1 41 ? 4.051 13.5 14.734 1 95.25 41 LEU B CA 1
ATOM 1510 C C . LEU B 1 41 ? 3.334 14.43 15.703 1 95.25 41 LEU B C 1
ATOM 1512 O O . LEU B 1 41 ? 3.898 15.438 16.141 1 95.25 41 LEU B O 1
ATOM 1516 N N . VAL B 1 42 ? 2.113 14.125 15.992 1 96.06 42 VAL B N 1
ATOM 1517 C CA . VAL B 1 42 ? 1.329 14.953 16.906 1 96.06 42 VAL B CA 1
ATOM 1518 C C . VAL B 1 42 ? 1.073 14.188 18.203 1 96.06 42 VAL B C 1
ATOM 1520 O O . VAL B 1 42 ? 0.66 13.031 18.172 1 96.06 42 VAL B O 1
ATOM 1523 N N . GLY B 1 43 ? 1.251 14.781 19.328 1 92.75 43 GLY B N 1
ATOM 1524 C CA . GLY B 1 43 ? 1.112 14.125 20.625 1 92.75 43 GLY B CA 1
ATOM 1525 C C . GLY B 1 43 ? 2.375 13.414 21.062 1 92.75 43 GLY B C 1
ATOM 1526 O O . GLY B 1 43 ? 3.395 14.055 21.328 1 92.75 43 GLY B O 1
ATOM 1527 N N . ARG B 1 44 ? 2.453 12.086 20.953 1 86.69 44 ARG B N 1
ATOM 1528 C CA . ARG B 1 44 ? 3.613 11.297 21.344 1 86.69 44 ARG B CA 1
ATOM 1529 C C . ARG B 1 44 ? 4.766 11.484 20.375 1 86.69 44 ARG B C 1
ATOM 1531 O O . ARG B 1 44 ? 4.559 11.523 19.156 1 86.69 44 ARG B O 1
ATOM 1538 N N . ARG B 1 45 ? 5.965 11.555 20.969 1 83.94 45 ARG B N 1
ATOM 1539 C CA . ARG B 1 45 ? 7.137 11.844 20.141 1 83.94 45 ARG B CA 1
ATOM 1540 C C . ARG B 1 45 ? 7.895 10.57 19.797 1 83.94 45 ARG B C 1
ATOM 1542 O O . ARG B 1 45 ? 8.508 10.469 18.734 1 83.94 45 ARG B O 1
ATOM 1549 N N . ASP B 1 46 ? 7.82 9.688 20.656 1 85.94 46 ASP B N 1
ATOM 1550 C CA . ASP B 1 46 ? 8.664 8.508 20.516 1 85.94 46 ASP B CA 1
ATOM 1551 C C . ASP B 1 46 ? 8.055 7.516 19.531 1 85.94 46 ASP B C 1
ATOM 1553 O O . ASP B 1 46 ? 6.832 7.348 19.484 1 85.94 46 ASP B O 1
ATOM 1557 N N . PHE B 1 47 ? 8.93 7.066 18.672 1 83.69 47 PHE B N 1
ATOM 1558 C CA . PHE B 1 47 ? 8.492 6.023 17.75 1 83.69 47 PHE B CA 1
ATOM 1559 C C . PHE B 1 47 ? 9.602 5.008 17.516 1 83.69 47 PHE B C 1
ATO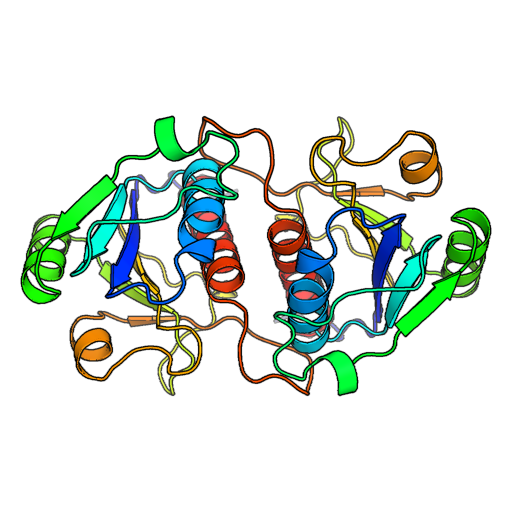M 1561 O O . PHE B 1 47 ? 10.766 5.262 17.859 1 83.69 47 PHE B O 1
ATOM 1568 N N . ASN B 1 48 ? 9.148 3.85 17.031 1 86.38 48 ASN B N 1
ATOM 1569 C CA . ASN B 1 48 ? 10.062 2.797 16.594 1 86.38 48 ASN B CA 1
ATOM 1570 C C . ASN B 1 48 ? 10.328 2.859 15.102 1 86.38 48 ASN B C 1
ATOM 1572 O O . ASN B 1 48 ? 9.398 2.957 14.305 1 86.38 48 ASN B O 1
ATOM 1576 N N . ALA B 1 49 ? 11.609 2.795 14.773 1 87.31 49 ALA B N 1
ATOM 1577 C CA . ALA B 1 49 ? 12 2.918 13.367 1 87.31 49 ALA B CA 1
ATOM 1578 C C . ALA B 1 49 ? 12.07 1.549 12.703 1 87.31 49 ALA B C 1
ATOM 1580 O O . ALA B 1 49 ? 12.539 1.429 11.57 1 87.31 49 ALA B O 1
ATOM 1581 N N . PHE B 1 50 ? 11.578 0.629 13.438 1 87.62 50 PHE B N 1
ATOM 1582 C CA . PHE B 1 50 ? 11.594 -0.709 12.859 1 87.62 50 PHE B CA 1
ATOM 1583 C C . PHE B 1 50 ? 10.797 -0.748 11.562 1 87.62 50 PHE B C 1
ATOM 1585 O O . PHE B 1 50 ? 9.68 -0.23 11.5 1 87.62 50 PHE B O 1
ATOM 1592 N N . GLY B 1 51 ? 11.477 -1.316 10.523 1 89.06 51 GLY B N 1
ATOM 1593 C CA . GLY B 1 51 ? 10.805 -1.414 9.234 1 89.06 51 GLY B CA 1
ATOM 1594 C C . GLY B 1 51 ? 11.172 -0.289 8.289 1 89.06 51 GLY B C 1
ATOM 1595 O O . GLY B 1 51 ? 10.797 -0.309 7.117 1 89.06 51 GLY B O 1
ATOM 1596 N N . SER B 1 52 ? 11.93 0.665 8.805 1 93 52 SER B N 1
ATOM 1597 C CA . SER B 1 52 ? 12.281 1.811 7.973 1 93 52 SER B CA 1
ATOM 1598 C C . SER B 1 52 ? 13.398 1.464 6.996 1 93 52 SER B C 1
ATOM 1600 O O . SER B 1 52 ? 13.539 2.102 5.949 1 93 52 SER B O 1
ATOM 1602 N N . HIS B 1 53 ? 14.25 0.482 7.398 1 92 53 HIS B N 1
ATOM 1603 C CA . HIS B 1 53 ? 15.406 0.08 6.617 1 92 53 HIS B CA 1
ATOM 1604 C C . HIS B 1 53 ? 16.328 1.267 6.348 1 92 53 HIS B C 1
ATOM 1606 O O . HIS B 1 53 ? 16.812 1.449 5.227 1 92 53 HIS B O 1
ATOM 1612 N N . GLY B 1 54 ? 16.469 2.111 7.355 1 92.94 54 GLY B N 1
ATOM 1613 C CA . GLY B 1 54 ? 17.406 3.225 7.316 1 92.94 54 GLY B CA 1
ATOM 1614 C C . GLY B 1 54 ? 16.812 4.477 6.691 1 92.94 54 GLY B C 1
ATOM 1615 O O . GLY B 1 54 ? 17.453 5.527 6.68 1 92.94 54 GLY B O 1
ATOM 1616 N N . SER B 1 55 ? 15.594 4.457 6.277 1 94.88 55 SER B N 1
ATOM 1617 C CA . SER B 1 55 ? 15.008 5.566 5.535 1 94.88 55 SER B CA 1
ATOM 1618 C C . SER B 1 55 ? 14.719 6.75 6.453 1 94.88 55 SER B C 1
ATOM 1620 O O . SER B 1 55 ? 14.531 7.875 5.984 1 94.88 55 SER B O 1
ATOM 1622 N N . THR B 1 56 ? 14.68 6.496 7.688 1 93.81 56 THR B N 1
ATOM 1623 C CA . THR B 1 56 ? 14.367 7.559 8.633 1 93.81 56 THR B CA 1
ATOM 1624 C C . THR B 1 56 ? 15.406 8.672 8.562 1 93.81 56 THR B C 1
ATOM 1626 O O . THR B 1 56 ? 15.102 9.836 8.836 1 93.81 56 THR B O 1
ATOM 1629 N N . SER B 1 57 ? 16.609 8.359 8.141 1 95.06 57 SER B N 1
ATOM 1630 C CA . SER B 1 57 ? 17.672 9.352 8.055 1 95.06 57 SER B CA 1
ATOM 1631 C C . SER B 1 57 ? 17.484 10.266 6.852 1 95.06 57 SER B C 1
ATOM 1633 O O . SER B 1 57 ? 18.141 11.305 6.746 1 95.06 57 SER B O 1
ATOM 1635 N N . HIS B 1 58 ? 16.547 9.969 6.008 1 96.38 58 HIS B N 1
ATOM 1636 C CA . HIS B 1 58 ? 16.312 10.727 4.785 1 96.38 58 HIS B CA 1
ATOM 1637 C C . HIS B 1 58 ? 14.953 11.43 4.828 1 96.38 58 HIS B C 1
ATOM 1639 O O . HIS B 1 58 ? 14.492 11.953 3.811 1 96.38 58 HIS B O 1
ATOM 1645 N N . LEU B 1 59 ? 14.367 11.367 5.961 1 96.69 59 LEU B N 1
ATOM 1646 C CA . LEU B 1 59 ? 13.039 11.945 6.152 1 96.69 59 LEU B CA 1
ATOM 1647 C C . LEU B 1 59 ? 13.047 12.945 7.305 1 96.69 59 LEU B C 1
ATOM 1649 O O . LEU B 1 59 ? 13.617 12.68 8.359 1 96.69 59 LEU B O 1
ATOM 1653 N N . ARG B 1 60 ? 12.438 14.102 7.094 1 97 60 ARG B N 1
ATOM 1654 C CA . ARG B 1 60 ? 12.312 15.086 8.172 1 97 60 ARG B CA 1
ATOM 1655 C C . ARG B 1 60 ? 11.109 14.766 9.055 1 97 60 ARG B C 1
ATOM 1657 O O . ARG B 1 60 ? 10.016 14.484 8.547 1 97 60 ARG B O 1
ATOM 1664 N N . PHE B 1 61 ? 11.414 14.797 10.32 1 96.31 61 PHE B N 1
ATOM 1665 C CA . PHE B 1 61 ? 10.352 14.633 11.305 1 96.31 61 PHE B CA 1
ATOM 1666 C C . PHE B 1 61 ? 10.039 15.953 11.992 1 96.31 61 PHE B C 1
ATOM 1668 O O . PHE B 1 61 ? 10.953 16.734 12.305 1 96.31 61 PHE B O 1
ATOM 1675 N N . ARG B 1 62 ? 8.781 16.219 12.148 1 97.06 62 ARG B N 1
ATOM 1676 C CA . ARG B 1 62 ? 8.312 17.359 12.906 1 97.06 62 ARG B CA 1
ATOM 1677 C C . ARG B 1 62 ? 7.316 16.938 13.984 1 97.06 62 ARG B C 1
ATOM 1679 O O . ARG B 1 62 ? 6.5 16.047 13.766 1 97.06 62 ARG B O 1
ATOM 1686 N N . HIS B 1 63 ? 7.473 17.609 15.148 1 96.56 63 HIS B N 1
ATOM 1687 C CA . HIS B 1 63 ? 6.605 17.25 16.266 1 96.56 63 HIS B CA 1
ATOM 1688 C C . HIS B 1 63 ? 5.75 18.438 16.703 1 96.56 63 HIS B C 1
ATOM 1690 O O . HIS B 1 63 ? 6.238 19.578 16.766 1 96.56 63 HIS B O 1
ATOM 1696 N N . PHE B 1 64 ? 4.496 18.203 16.922 1 97.5 64 PHE B N 1
ATOM 1697 C CA . PHE B 1 64 ? 3.602 19.141 17.594 1 97.5 64 PHE B CA 1
ATOM 1698 C C . PHE B 1 64 ? 2.928 18.484 18.797 1 97.5 64 PHE B C 1
ATOM 1700 O O . PHE B 1 64 ? 2.654 17.281 18.781 1 97.5 64 PHE B O 1
ATOM 1707 N N . HIS B 1 65 ? 2.547 19.266 19.766 1 95.94 65 HIS B N 1
ATOM 1708 C CA . HIS B 1 65 ? 1.912 18.734 20.953 1 95.94 65 HIS B CA 1
ATOM 1709 C C . HIS B 1 65 ? 0.414 18.547 20.75 1 95.94 65 HIS B C 1
ATOM 1711 O O . HIS B 1 65 ? -0.227 17.781 21.484 1 95.94 65 HIS B O 1
ATOM 1717 N N . SER B 1 66 ? -0.11 19.297 19.766 1 96.5 66 SER B N 1
ATOM 1718 C CA . SER B 1 66 ? -1.549 19.203 19.547 1 96.5 66 SER B CA 1
ATOM 1719 C C . SER B 1 66 ? -1.884 19.266 18.062 1 96.5 66 SER B C 1
ATOM 1721 O O . SER B 1 66 ? -1.11 19.797 17.266 1 96.5 66 SER B O 1
ATOM 1723 N N . LEU B 1 67 ? -3.084 18.75 17.766 1 97.31 67 LEU B N 1
ATOM 1724 C CA . LEU B 1 67 ? -3.588 18.812 16.406 1 97.31 67 LEU B CA 1
ATOM 1725 C C . LEU B 1 67 ? -3.75 20.266 15.945 1 97.31 67 LEU B C 1
ATOM 1727 O O . LEU B 1 67 ? -3.494 20.578 14.781 1 97.31 67 LEU B O 1
ATOM 1731 N N . SER B 1 68 ? -4.148 21.109 16.859 1 97.94 68 SER B N 1
ATOM 1732 C CA . SER B 1 68 ? -4.367 22.5 16.531 1 97.94 68 SER B CA 1
ATOM 1733 C C . SER B 1 68 ? -3.074 23.172 16.078 1 97.94 68 SER B C 1
ATOM 1735 O O . SER B 1 68 ? -3.072 23.938 15.109 1 97.94 68 SER B O 1
ATOM 1737 N N . LEU B 1 69 ? -2.033 22.891 16.719 1 98.44 69 LEU B N 1
ATOM 1738 C CA . LEU B 1 69 ? -0.742 23.469 16.359 1 98.44 69 LEU B CA 1
ATOM 1739 C C . LEU B 1 69 ? -0.275 22.922 15.008 1 98.44 69 LEU B C 1
ATOM 1741 O O . LEU B 1 69 ? 0.241 23.688 14.18 1 98.44 69 LEU B O 1
ATOM 1745 N N . ALA B 1 70 ? -0.475 21.688 14.766 1 98.44 70 ALA B N 1
ATOM 1746 C CA . ALA B 1 70 ? -0.121 21.094 13.477 1 98.44 70 ALA B CA 1
ATOM 1747 C C . ALA B 1 70 ? -0.955 21.688 12.352 1 98.44 70 ALA B C 1
ATOM 1749 O O . ALA B 1 70 ? -0.424 22.016 11.289 1 98.44 70 ALA B O 1
ATOM 1750 N N . SER B 1 71 ? -2.199 21.797 12.609 1 98.69 71 SER B N 1
ATOM 1751 C CA . SER B 1 71 ? -3.113 22.391 11.633 1 98.69 71 SER B CA 1
ATOM 1752 C C . SER B 1 71 ? -2.709 23.812 11.281 1 98.69 71 SER B C 1
ATOM 1754 O O . SER B 1 71 ? -2.68 24.188 10.109 1 98.69 71 SER B O 1
ATOM 1756 N N . SER B 1 72 ? -2.393 24.625 12.266 1 98.69 72 SER B N 1
ATOM 1757 C CA . SER B 1 72 ? -1.968 26 12.047 1 98.69 72 SER B CA 1
ATOM 1758 C C . SER B 1 72 ? -0.712 26.062 11.188 1 98.69 72 SER B C 1
ATOM 1760 O O . SER B 1 72 ? -0.636 26.859 10.25 1 98.69 72 SER B O 1
ATOM 1762 N N . PHE B 1 73 ? 0.215 25.219 11.484 1 98.81 73 PHE B N 1
ATOM 1763 C CA . PHE B 1 73 ? 1.455 25.125 10.727 1 98.81 73 PHE B CA 1
ATOM 1764 C C . PHE B 1 73 ? 1.168 24.844 9.25 1 98.81 73 PHE B C 1
ATOM 1766 O O . PHE B 1 73 ? 1.727 25.5 8.367 1 98.81 73 PHE B O 1
ATOM 1773 N N . LEU B 1 74 ? 0.304 23.922 8.977 1 98.75 74 LEU B N 1
ATOM 1774 C CA . LEU B 1 74 ? -0.013 23.5 7.617 1 98.75 74 LEU B CA 1
ATOM 1775 C C . LEU B 1 74 ? -0.821 24.562 6.891 1 98.75 74 LEU B C 1
ATOM 1777 O O . LEU B 1 74 ? -0.574 24.844 5.711 1 98.75 74 LEU B O 1
ATOM 1781 N N . LYS B 1 75 ? -1.742 25.188 7.598 1 98.12 75 LYS B N 1
ATOM 1782 C CA . LYS B 1 75 ? -2.576 26.219 6.992 1 98.12 75 LYS B CA 1
ATOM 1783 C C . LYS B 1 75 ? -1.745 27.453 6.621 1 98.12 75 LYS B C 1
ATOM 1785 O O . LYS B 1 75 ? -1.986 28.078 5.586 1 98.12 75 LYS B O 1
ATOM 1790 N N . GLU B 1 76 ? -0.833 27.75 7.418 1 98.12 76 GLU B N 1
ATOM 1791 C CA . GLU B 1 76 ? 0.063 28.875 7.145 1 98.12 76 GLU B CA 1
ATOM 1792 C C . GLU B 1 76 ? 0.86 28.641 5.863 1 98.12 76 GLU B C 1
ATOM 1794 O O . GLU B 1 76 ? 1.325 29.594 5.234 1 98.12 76 GLU B O 1
ATOM 1799 N N . ARG B 1 77 ? 0.962 27.484 5.445 1 97.12 77 ARG B N 1
ATOM 1800 C CA . ARG B 1 77 ? 1.721 27.109 4.258 1 97.12 77 ARG B CA 1
ATOM 1801 C C . ARG B 1 77 ? 0.792 26.828 3.08 1 97.12 77 ARG B C 1
ATOM 1803 O O . ARG B 1 77 ? 1.217 26.266 2.068 1 97.12 77 ARG B O 1
ATOM 1810 N N . ASP B 1 78 ? -0.432 27.125 3.287 1 97.69 78 ASP B N 1
ATOM 1811 C CA . ASP B 1 78 ? -1.454 26.938 2.264 1 97.69 78 ASP B CA 1
ATOM 1812 C C . ASP B 1 78 ? -1.556 25.453 1.871 1 97.69 78 ASP B C 1
ATOM 1814 O O . ASP B 1 78 ? -1.689 25.141 0.689 1 97.69 78 ASP B O 1
ATOM 1818 N N . CYS B 1 79 ? -1.447 24.625 2.861 1 98.38 79 CYS B N 1
ATOM 1819 C CA . CYS B 1 79 ? -1.529 23.172 2.689 1 98.38 79 CYS B CA 1
ATOM 1820 C C . CYS B 1 79 ? -2.922 22.656 3.039 1 98.38 79 CYS B C 1
ATOM 1822 O O . CYS B 1 79 ? -3.479 23.031 4.078 1 98.38 79 CYS B O 1
ATOM 1824 N N . ASP B 1 80 ? -3.48 21.844 2.129 1 98.75 80 ASP B N 1
ATOM 1825 C CA . ASP B 1 80 ? -4.707 21.141 2.492 1 98.75 80 ASP B CA 1
ATOM 1826 C C . ASP B 1 80 ? -4.422 19.984 3.443 1 98.75 80 ASP B C 1
ATOM 1828 O O . ASP B 1 80 ? -3.395 19.312 3.32 1 98.75 80 ASP B O 1
ATOM 1832 N N . ILE B 1 81 ? -5.336 19.812 4.316 1 98.81 81 ILE B N 1
ATOM 1833 C CA . ILE B 1 81 ? -5.305 18.609 5.141 1 98.81 81 ILE B CA 1
ATOM 1834 C C . ILE B 1 81 ? -6.344 17.609 4.637 1 98.81 81 ILE B C 1
ATOM 1836 O O . ILE B 1 81 ? -7.547 17.891 4.656 1 98.81 81 ILE B O 1
ATOM 1840 N N . CYS B 1 82 ? -5.879 16.5 4.199 1 98.81 82 CYS B N 1
ATOM 1841 C CA . CYS B 1 82 ? -6.703 15.438 3.637 1 98.81 82 CYS B CA 1
ATOM 1842 C C . CYS B 1 82 ? -6.797 14.25 4.598 1 98.81 82 CYS B C 1
ATOM 1844 O O . CYS B 1 82 ? -5.785 13.633 4.93 1 98.81 82 CYS B O 1
ATOM 1846 N N . GLY B 1 83 ? -8.039 13.977 5.031 1 98.44 83 GLY B N 1
ATOM 1847 C CA . GLY B 1 83 ? -8.234 12.758 5.805 1 98.44 83 GLY B CA 1
ATOM 1848 C C . GLY B 1 83 ? -8.328 11.516 4.949 1 98.44 83 GLY B C 1
ATOM 1849 O O . GLY B 1 83 ? -9.055 11.492 3.949 1 98.44 83 GLY B O 1
ATOM 1850 N N . VAL B 1 84 ? -7.594 10.469 5.316 1 97.38 84 VAL B N 1
ATOM 1851 C CA . VAL B 1 84 ? -7.723 9.172 4.656 1 97.38 84 VAL B CA 1
ATOM 1852 C C . VAL B 1 84 ? -8.727 8.305 5.41 1 97.38 84 VAL B C 1
ATOM 1854 O O . VAL B 1 84 ? -8.383 7.652 6.395 1 97.38 84 VAL B O 1
ATOM 1857 N N . GLU B 1 85 ? -9.898 8.391 4.98 1 93 85 GLU B N 1
ATOM 1858 C CA . GLU B 1 85 ? -11.023 7.801 5.699 1 93 85 GLU B CA 1
ATOM 1859 C C . GLU B 1 85 ? -12.219 7.59 4.777 1 93 85 GLU B C 1
ATOM 1861 O O . GLU B 1 85 ? -12.477 8.398 3.883 1 93 85 GLU B O 1
ATOM 1866 N N . ILE B 1 86 ? -12.852 6.445 5.086 1 88.62 86 ILE B N 1
ATOM 1867 C CA . ILE B 1 86 ? -14.102 6.223 4.359 1 88.62 86 ILE B CA 1
ATOM 1868 C C . ILE B 1 86 ? -15.234 7.012 5.016 1 88.62 86 ILE B C 1
ATOM 1870 O O . ILE B 1 86 ? -15.703 6.645 6.094 1 88.62 86 ILE B O 1
ATOM 1874 N N . THR B 1 87 ? -15.594 8.133 4.469 1 90.31 87 THR B N 1
ATOM 1875 C CA . THR B 1 87 ? -16.719 8.961 4.898 1 90.31 87 THR B CA 1
ATOM 1876 C C . THR B 1 87 ? -17.703 9.164 3.754 1 90.31 87 THR B C 1
ATOM 1878 O O . THR B 1 87 ? -17.406 8.828 2.605 1 90.31 87 THR B O 1
ATOM 1881 N N . ASP B 1 88 ? -18.891 9.703 4.035 1 91.88 88 ASP B N 1
ATOM 1882 C CA . ASP B 1 88 ? -19.938 9.906 3.037 1 91.88 88 ASP B CA 1
ATOM 1883 C C . ASP B 1 88 ? -19.484 10.883 1.956 1 91.88 88 ASP B C 1
ATOM 1885 O O . ASP B 1 88 ? -19.875 10.773 0.796 1 91.88 88 ASP B O 1
ATOM 1889 N N . ASN B 1 89 ? -18.609 11.812 2.297 1 95.12 89 ASN B N 1
ATOM 1890 C CA . ASN B 1 89 ? -18.188 12.844 1.351 1 95.12 89 ASN B CA 1
ATOM 1891 C C . ASN B 1 89 ? -16.781 12.586 0.833 1 95.12 89 ASN B C 1
ATOM 1893 O O . ASN B 1 89 ? -16.203 13.438 0.163 1 95.12 89 ASN B O 1
ATOM 1897 N N . ALA B 1 90 ? -16.297 11.445 1.143 1 97.62 90 ALA B N 1
ATOM 1898 C CA . ALA B 1 90 ? -14.938 11.133 0.698 1 97.62 90 ALA B CA 1
ATOM 1899 C C . ALA B 1 90 ? -14.898 10.883 -0.806 1 97.62 90 ALA B C 1
ATOM 1901 O O . ALA B 1 90 ? -15.852 10.344 -1.374 1 97.62 90 ALA B O 1
ATOM 1902 N N . VAL B 1 91 ? -13.82 11.328 -1.435 1 97.94 91 VAL B N 1
ATOM 1903 C CA . VAL B 1 91 ? -13.602 11.125 -2.863 1 97.94 91 VAL B CA 1
ATOM 1904 C C . VAL B 1 91 ? -12.617 9.977 -3.078 1 97.94 91 VAL B C 1
ATOM 1906 O O . VAL B 1 91 ? -11.633 9.852 -2.348 1 97.94 91 VAL B O 1
ATOM 1909 N N . ALA B 1 92 ? -12.898 9.148 -4.098 1 97.06 92 ALA B N 1
ATOM 1910 C CA . ALA B 1 92 ? -11.969 8.07 -4.418 1 97.06 92 ALA B CA 1
ATOM 1911 C C . ALA B 1 92 ? -10.586 8.617 -4.758 1 97.06 92 ALA B C 1
ATOM 1913 O O . ALA B 1 92 ? -10.461 9.578 -5.52 1 97.06 92 ALA B O 1
ATOM 1914 N N . VAL B 1 93 ? -9.562 7.934 -4.23 1 97.69 93 VAL B N 1
ATOM 1915 C CA . VAL B 1 93 ? -8.195 8.43 -4.387 1 97.69 93 VAL B CA 1
ATOM 1916 C C . VAL B 1 93 ? -7.805 8.398 -5.859 1 97.69 93 VAL B C 1
ATOM 1918 O O . VAL B 1 93 ? -7.012 9.227 -6.312 1 97.69 93 VAL B O 1
ATOM 1921 N N . ASN B 1 94 ? -8.391 7.547 -6.648 1 94.69 94 ASN B N 1
ATOM 1922 C CA . ASN B 1 94 ? -8.055 7.414 -8.062 1 94.69 94 ASN B CA 1
ATOM 1923 C C . ASN B 1 94 ? -8.578 8.602 -8.875 1 94.69 94 ASN B C 1
ATOM 1925 O O . ASN B 1 94 ? -8.211 8.773 -10.031 1 94.69 94 ASN B O 1
ATOM 1929 N N . GLU B 1 95 ? -9.398 9.438 -8.258 1 95.94 95 GLU B N 1
ATOM 1930 C CA . GLU B 1 95 ? -9.867 10.648 -8.914 1 95.94 95 GLU B CA 1
ATOM 1931 C C . GLU B 1 95 ? -8.859 11.789 -8.75 1 95.94 95 GLU B C 1
ATOM 1933 O O . GLU B 1 95 ? -9.016 12.852 -9.359 1 95.94 95 GLU B O 1
ATOM 1938 N N . HIS B 1 96 ? -7.887 11.633 -7.957 1 96.44 96 HIS B N 1
ATOM 1939 C CA . HIS B 1 96 ? -6.785 12.555 -7.734 1 96.44 96 HIS B CA 1
ATOM 1940 C C . HIS B 1 96 ? -7.297 13.953 -7.402 1 96.44 96 HIS B C 1
ATOM 1942 O O . HIS B 1 96 ? -6.961 14.922 -8.086 1 96.44 96 HIS B O 1
ATOM 1948 N N . PRO B 1 97 ? -7.98 14.094 -6.273 1 97.31 97 PRO B N 1
ATOM 1949 C CA . PRO B 1 97 ? -8.578 15.383 -5.926 1 97.31 97 PRO B CA 1
ATOM 1950 C C . PRO B 1 97 ? -7.566 16.359 -5.336 1 97.31 97 PRO B C 1
ATOM 1952 O O . PRO B 1 97 ? -7.941 17.281 -4.609 1 97.31 97 PRO B O 1
ATOM 1955 N N . PHE B 1 98 ? -6.359 16.219 -5.672 1 97.31 98 PHE B N 1
ATOM 1956 C CA . PHE B 1 98 ? -5.277 17 -5.082 1 97.31 98 PHE B CA 1
ATOM 1957 C C . PHE B 1 98 ? -5.035 18.281 -5.879 1 97.31 98 PHE B C 1
ATOM 1959 O O . PHE B 1 98 ? -4.68 18.219 -7.059 1 97.31 98 PHE B O 1
ATOM 1966 N N . ARG B 1 99 ? -5.105 19.469 -5.176 1 95.69 99 ARG B N 1
ATOM 1967 C CA . ARG B 1 99 ? -5.055 20.734 -5.918 1 95.69 99 ARG B CA 1
ATOM 1968 C C . ARG B 1 99 ? -3.953 21.641 -5.383 1 95.69 99 ARG B C 1
ATOM 1970 O O . ARG B 1 99 ? -3.67 22.688 -5.969 1 95.69 99 ARG B O 1
ATOM 1977 N N . LYS B 1 100 ? -3.359 21.375 -4.363 1 96.38 100 LYS B N 1
ATOM 1978 C CA . LYS B 1 100 ? -2.227 22.078 -3.762 1 96.38 100 LYS B CA 1
ATOM 1979 C C . LYS B 1 100 ? -1.428 21.141 -2.854 1 96.38 100 LYS B C 1
ATOM 1981 O O . LYS B 1 100 ? -1.672 19.938 -2.826 1 96.38 100 LYS B O 1
ATOM 1986 N N . SER B 1 101 ? -0.428 21.688 -2.215 1 98.19 101 SER B N 1
ATOM 1987 C CA . SER B 1 101 ? 0.274 20.922 -1.2 1 98.19 101 SER B CA 1
ATOM 1988 C C . SER B 1 101 ? -0.703 20.297 -0.208 1 98.19 101 SER B C 1
ATOM 1990 O O . SER B 1 101 ? -1.682 20.922 0.189 1 98.19 101 SER B O 1
ATOM 1992 N N . THR B 1 102 ? -0.412 19.047 0.07 1 98.75 102 THR B N 1
ATOM 1993 C CA . THR B 1 102 ? -1.405 18.297 0.83 1 98.75 102 THR B CA 1
ATOM 1994 C C . THR B 1 102 ? -0.745 17.531 1.971 1 98.75 102 THR B C 1
ATOM 1996 O O . THR B 1 102 ? 0.318 16.938 1.789 1 98.75 102 THR B O 1
ATOM 1999 N N . ALA B 1 103 ? -1.339 17.641 3.127 1 98.88 103 ALA B N 1
ATOM 2000 C CA . ALA B 1 103 ? -0.998 16.812 4.277 1 98.88 103 ALA B CA 1
ATOM 2001 C C . ALA B 1 103 ? -2.023 15.695 4.473 1 98.88 103 ALA B C 1
ATOM 2003 O O . ALA B 1 103 ? -3.223 15.961 4.582 1 98.88 103 ALA B O 1
ATOM 2004 N N . PHE B 1 104 ? -1.545 14.531 4.508 1 98.75 104 PHE B N 1
ATOM 2005 C CA . PHE B 1 104 ? -2.426 13.383 4.664 1 98.75 104 PHE B CA 1
ATOM 2006 C C . PHE B 1 104 ? -2.492 12.953 6.125 1 98.75 104 PHE B C 1
ATOM 2008 O O . PHE B 1 104 ? -1.483 12.547 6.703 1 98.75 104 PHE B O 1
ATOM 2015 N N . LEU B 1 105 ? -3.686 13.078 6.684 1 98.44 105 LEU B N 1
ATOM 2016 C CA . LEU B 1 105 ? -3.938 12.688 8.07 1 98.44 105 LEU B CA 1
ATOM 2017 C C . LEU B 1 105 ? -4.438 11.25 8.148 1 98.44 105 LEU B C 1
ATOM 2019 O O . LEU B 1 105 ? -5.469 10.914 7.562 1 98.44 105 LEU B O 1
ATOM 2023 N N . LEU B 1 106 ? -3.67 10.438 8.875 1 95.75 106 LEU B N 1
ATOM 2024 C CA . LEU B 1 106 ? -3.988 9.023 8.992 1 95.75 106 LEU B CA 1
ATOM 2025 C C . LEU B 1 106 ? -4.711 8.727 10.305 1 95.75 106 LEU B C 1
ATOM 2027 O O . LEU B 1 106 ? -4.324 9.242 11.359 1 95.75 106 LEU B O 1
ATOM 2031 N N . GLY B 1 107 ? -5.711 7.949 10.172 1 89.12 107 GLY B N 1
ATOM 2032 C CA . GLY B 1 107 ? -6.449 7.574 11.367 1 89.12 107 GLY B CA 1
ATOM 2033 C C . GLY B 1 107 ? -5.785 6.461 12.156 1 89.12 107 GLY B C 1
ATOM 2034 O O . GLY B 1 107 ? -4.824 5.848 11.688 1 89.12 107 GLY B O 1
ATOM 2035 N N . ASN B 1 108 ? -6.332 6.254 13.367 1 84.75 108 ASN B N 1
ATOM 2036 C CA . ASN B 1 108 ? -5.875 5.16 14.219 1 84.75 108 ASN B CA 1
ATOM 2037 C C . ASN B 1 108 ? -6.285 3.803 13.656 1 84.75 108 ASN B C 1
ATOM 2039 O O . ASN B 1 108 ? -7.371 3.664 13.086 1 84.75 108 ASN B O 1
ATOM 2043 N N . GLU B 1 109 ? -5.348 2.795 13.93 1 81.88 109 GLU B N 1
ATOM 2044 C CA . GLU B 1 109 ? -5.695 1.427 13.562 1 81.88 109 GLU B CA 1
ATOM 2045 C C . GLU B 1 109 ? -6.891 0.928 14.367 1 81.88 109 GLU B C 1
ATOM 2047 O O . GLU B 1 109 ? -6.875 0.966 15.602 1 81.88 109 GLU B O 1
ATOM 2052 N N . GLY B 1 110 ? -8.055 0.638 13.828 1 79.25 110 GLY B N 1
ATOM 2053 C CA . GLY B 1 110 ? -9.242 0.145 14.516 1 79.25 110 GLY B CA 1
ATOM 2054 C C . GLY B 1 110 ? -10.375 1.149 14.539 1 79.25 110 GLY B C 1
ATOM 2055 O O . GLY B 1 110 ? -11.508 0.82 14.188 1 79.25 110 GLY B O 1
ATOM 2056 N N . THR B 1 111 ? -9.984 2.445 14.93 1 86.38 111 THR B N 1
ATOM 2057 C CA . THR B 1 111 ? -11.07 3.387 15.148 1 86.38 111 THR B CA 1
ATOM 2058 C C . THR B 1 111 ? -11.133 4.414 14.023 1 86.38 111 THR B C 1
ATOM 2060 O O . THR B 1 111 ? -12.117 5.152 13.898 1 86.38 111 THR B O 1
ATOM 2063 N N . GLY B 1 112 ? -10.102 4.457 13.227 1 90.81 112 GLY B N 1
ATOM 2064 C CA . GLY B 1 112 ? -10.07 5.488 12.195 1 90.81 112 GLY B CA 1
ATOM 2065 C C . GLY B 1 112 ? -9.852 6.879 12.758 1 90.81 112 GLY B C 1
ATOM 2066 O O . GLY B 1 112 ? -9.188 7.043 13.781 1 90.81 112 GLY B O 1
ATOM 2067 N N . LEU B 1 113 ? -10.289 7.891 12.016 1 94.94 113 LEU B N 1
ATOM 2068 C CA . LEU B 1 113 ? -10.141 9.273 12.438 1 94.94 113 LEU B CA 1
ATOM 2069 C C . LEU B 1 113 ? -11.164 9.633 13.508 1 94.94 113 LEU B C 1
ATOM 2071 O O . LEU B 1 113 ? -12.336 9.266 13.398 1 94.94 113 LEU B O 1
ATOM 2075 N N . SER B 1 114 ? -10.68 10.336 14.539 1 94.31 114 SER B N 1
ATOM 2076 C CA . SER B 1 114 ? -11.586 10.875 15.547 1 94.31 114 SER B CA 1
ATOM 2077 C C . SER B 1 114 ? -12.352 12.086 15.016 1 94.31 114 SER B C 1
ATOM 2079 O O . SER B 1 114 ? -12.008 12.625 13.961 1 94.31 114 SER B O 1
ATOM 2081 N N . ALA B 1 115 ? -13.375 12.516 15.82 1 95.5 115 ALA B N 1
ATOM 2082 C CA . ALA B 1 115 ? -14.141 13.711 15.445 1 95.5 115 ALA B CA 1
ATOM 2083 C C . ALA B 1 115 ? -13.234 14.93 15.352 1 95.5 115 ALA B C 1
ATOM 2085 O O . ALA B 1 115 ? -13.359 15.742 14.43 1 95.5 115 ALA B O 1
ATOM 2086 N N . LYS B 1 116 ? -12.32 15.062 16.281 1 95.88 116 LYS B N 1
ATOM 2087 C CA . LYS B 1 116 ? -11.398 16.188 16.297 1 95.88 116 LYS B CA 1
ATOM 2088 C C . LYS B 1 116 ? -10.477 16.172 15.078 1 95.88 116 LYS B C 1
ATOM 2090 O O . LYS B 1 116 ? -10.188 17.219 14.5 1 95.88 116 LYS B O 1
ATOM 2095 N N . GLU B 1 117 ? -10.055 15.047 14.695 1 96.94 117 GLU B N 1
ATOM 2096 C CA . GLU B 1 117 ? -9.219 14.891 13.508 1 96.94 117 GLU B CA 1
ATOM 2097 C C . GLU B 1 117 ? -9.992 15.219 12.234 1 96.94 117 GLU B C 1
ATOM 2099 O O . GLU B 1 117 ? -9.469 15.898 11.344 1 96.94 117 GLU B O 1
ATOM 2104 N N . CYS B 1 118 ? -11.195 14.758 12.172 1 97.06 118 CYS B N 1
ATOM 2105 C CA . CYS B 1 118 ? -12.039 15.047 11.016 1 97.06 118 CYS B CA 1
ATOM 2106 C C . CYS B 1 118 ? -12.289 16.547 10.875 1 97.06 118 CYS B C 1
ATOM 2108 O O . CYS B 1 118 ? -12.336 17.062 9.766 1 97.06 118 CYS B O 1
ATOM 2110 N N . GLU B 1 119 ? -12.359 17.234 11.969 1 97.06 119 GLU B N 1
ATOM 2111 C CA . GLU B 1 119 ? -12.703 18.656 11.992 1 97.06 119 GLU B CA 1
ATOM 2112 C C . GLU B 1 119 ? -11.617 19.5 11.336 1 97.06 119 GLU B C 1
ATOM 2114 O O . GLU B 1 119 ? -11.906 20.547 10.75 1 97.06 119 GLU B O 1
ATOM 2119 N N . ILE B 1 120 ? -10.414 19.078 11.32 1 97.69 120 ILE B N 1
ATOM 2120 C CA . ILE B 1 120 ? -9.344 19.922 10.797 1 97.69 120 ILE B CA 1
ATOM 2121 C C . ILE B 1 120 ? -9.094 19.578 9.328 1 97.69 120 ILE B C 1
ATOM 2123 O O . ILE B 1 120 ? -8.305 20.25 8.656 1 97.69 120 ILE B O 1
ATOM 2127 N N . CYS B 1 121 ? -9.742 18.562 8.844 1 98.31 121 CYS B N 1
ATOM 2128 C CA . CYS B 1 121 ? -9.539 18.141 7.457 1 98.31 121 CYS B CA 1
ATOM 2129 C C . CYS B 1 121 ? -10.305 19.047 6.5 1 98.31 121 CYS B C 1
ATOM 2131 O O . CYS B 1 121 ? -11.438 19.438 6.781 1 98.31 121 CYS B O 1
ATOM 2133 N N . ASP B 1 122 ? -9.68 19.359 5.41 1 98.5 122 ASP B N 1
ATOM 2134 C CA . ASP B 1 122 ? -10.32 20.141 4.355 1 98.5 122 ASP B CA 1
ATOM 2135 C C . ASP B 1 122 ? -11.133 19.25 3.424 1 98.5 122 ASP B C 1
ATOM 2137 O O . ASP B 1 122 ? -12.102 19.703 2.812 1 98.5 122 ASP B O 1
ATOM 2141 N N . PHE B 1 123 ? -10.758 18.031 3.225 1 98.62 123 PHE B N 1
ATOM 2142 C CA . PHE B 1 123 ? -11.477 17.031 2.439 1 98.62 123 PHE B CA 1
ATOM 2143 C C . PHE B 1 123 ? -11.016 15.625 2.797 1 98.62 123 PHE B C 1
ATOM 2145 O O . PHE B 1 123 ? -10.125 15.453 3.633 1 98.62 123 PHE B O 1
ATOM 2152 N N . PHE B 1 124 ? -11.703 14.602 2.217 1 98.56 124 PHE B N 1
ATOM 2153 C CA . PHE B 1 124 ? -11.422 13.203 2.529 1 98.56 124 PHE B CA 1
ATOM 2154 C C . PHE B 1 124 ? -11.258 12.383 1.254 1 98.56 124 PHE B C 1
ATOM 2156 O O . PHE B 1 124 ? -11.93 12.648 0.251 1 98.56 124 PHE B O 1
ATOM 2163 N N . VAL B 1 125 ? -10.336 11.391 1.339 1 98.44 125 VAL B N 1
ATOM 2164 C CA . VAL B 1 125 ? -10.227 10.422 0.257 1 98.44 125 VAL B CA 1
ATOM 2165 C C . VAL B 1 125 ? -10.367 9.008 0.815 1 98.44 125 VAL B C 1
ATOM 2167 O O . VAL B 1 125 ? -10.094 8.766 1.993 1 98.44 125 VAL B O 1
ATOM 2170 N N . TYR B 1 126 ? -10.859 8.164 0.022 1 97.25 126 TYR B N 1
ATOM 2171 C CA . TYR B 1 126 ? -10.898 6.742 0.344 1 97.25 126 TYR B CA 1
ATOM 2172 C C . TYR B 1 126 ? -10.266 5.914 -0.77 1 97.25 126 TYR B C 1
ATOM 2174 O O . TYR B 1 126 ? -10.055 6.414 -1.877 1 97.25 126 TYR B O 1
ATOM 2182 N N . ILE B 1 127 ? -9.852 4.734 -0.449 1 97.06 127 ILE B N 1
ATOM 2183 C CA . ILE B 1 127 ? -9.305 3.775 -1.401 1 97.06 127 ILE B CA 1
ATOM 2184 C C . ILE B 1 127 ? -10.375 2.744 -1.766 1 97.06 127 ILE B C 1
ATOM 2186 O O . ILE B 1 127 ? -10.797 1.951 -0.92 1 97.06 127 ILE B O 1
ATOM 2190 N N . PRO B 1 128 ? -10.766 2.752 -3.018 1 95.56 128 PRO B N 1
ATOM 2191 C CA . PRO B 1 128 ? -11.766 1.753 -3.4 1 95.56 128 PRO B CA 1
ATOM 2192 C C . PRO B 1 128 ? -11.297 0.321 -3.15 1 95.56 128 PRO B C 1
ATOM 2194 O O . PRO B 1 128 ? -10.141 -0.008 -3.418 1 95.56 128 PRO B O 1
ATOM 2197 N N . GLN B 1 129 ? -12.141 -0.432 -2.592 1 94.69 129 GLN B N 1
ATOM 2198 C CA . GLN B 1 129 ? -11.938 -1.859 -2.367 1 94.69 129 GLN B CA 1
ATOM 2199 C C . GLN B 1 129 ? -12.922 -2.691 -3.188 1 94.69 129 GLN B C 1
ATOM 2201 O O . GLN B 1 129 ? -14 -2.215 -3.539 1 94.69 129 GLN B O 1
ATOM 2206 N N . PHE B 1 130 ? -12.523 -3.875 -3.465 1 91.06 130 PHE B N 1
ATOM 2207 C CA . PHE B 1 130 ? -13.266 -4.656 -4.445 1 91.06 130 PHE B CA 1
ATOM 2208 C C . PHE B 1 130 ? -13.695 -5.996 -3.855 1 91.06 130 PHE B C 1
ATOM 2210 O O . PHE B 1 130 ? -14.477 -6.73 -4.469 1 91.06 130 PHE B O 1
ATOM 2217 N N . GLY B 1 131 ? -13.133 -6.328 -2.809 1 89.94 131 GLY B N 1
ATOM 2218 C CA . GLY B 1 131 ? -13.484 -7.578 -2.15 1 89.94 131 GLY B CA 1
ATOM 2219 C C . GLY B 1 131 ? -14.32 -7.379 -0.899 1 89.94 131 GLY B C 1
ATOM 2220 O O . GLY B 1 131 ? -14.484 -6.25 -0.433 1 89.94 131 GLY B O 1
ATOM 2221 N N . GLY B 1 132 ? -14.844 -8.555 -0.498 1 88 132 GLY B N 1
ATOM 2222 C CA . GLY B 1 132 ? -15.555 -8.586 0.768 1 88 132 GLY B CA 1
ATOM 2223 C C . GLY B 1 132 ? -14.734 -9.164 1.904 1 88 132 GLY B C 1
ATOM 2224 O O . GLY B 1 132 ? -13.672 -9.742 1.676 1 88 132 GLY B O 1
ATOM 2225 N N . GLY B 1 133 ? -15.031 -8.727 3.158 1 89.19 133 GLY B N 1
ATOM 2226 C CA . GLY B 1 133 ? -14.414 -9.398 4.293 1 89.19 133 GLY B CA 1
ATOM 2227 C C . GLY B 1 133 ? -13.547 -8.484 5.129 1 89.19 133 GLY B C 1
ATOM 2228 O O . GLY B 1 133 ? -13.008 -8.898 6.156 1 89.19 133 GLY B O 1
ATOM 2229 N N . THR B 1 134 ? -13.344 -7.375 4.59 1 89.5 134 THR B N 1
ATOM 2230 C CA . THR B 1 134 ? -12.664 -6.387 5.422 1 89.5 134 THR B CA 1
ATOM 2231 C C . THR B 1 134 ? -13.195 -4.984 5.137 1 89.5 134 THR B C 1
ATOM 2233 O O . THR B 1 134 ? -13.547 -4.668 3.998 1 89.5 134 THR B O 1
ATOM 2236 N N . ALA B 1 135 ? -13.219 -4.16 6.141 1 84.88 135 ALA B N 1
ATOM 2237 C CA . ALA B 1 135 ? -13.758 -2.811 6.023 1 84.88 135 ALA B CA 1
ATOM 2238 C C . ALA B 1 135 ? -12.656 -1.804 5.707 1 84.88 135 ALA B C 1
ATOM 2240 O O . ALA B 1 135 ? -12.93 -0.719 5.184 1 84.88 135 ALA B O 1
ATOM 2241 N N . SER B 1 136 ? -11.461 -2.195 6.09 1 92 136 SER B N 1
ATOM 2242 C CA . SER B 1 136 ? -10.398 -1.205 5.949 1 92 136 SER B CA 1
ATOM 2243 C C . SER B 1 136 ? -9.047 -1.873 5.73 1 92 136 SER B C 1
ATOM 2245 O O . SER B 1 136 ? -8.922 -3.092 5.863 1 92 136 SER B O 1
ATOM 2247 N N . LEU B 1 137 ? -8.086 -1.062 5.348 1 94.25 137 LEU B N 1
ATOM 2248 C CA . LEU B 1 137 ? -6.715 -1.49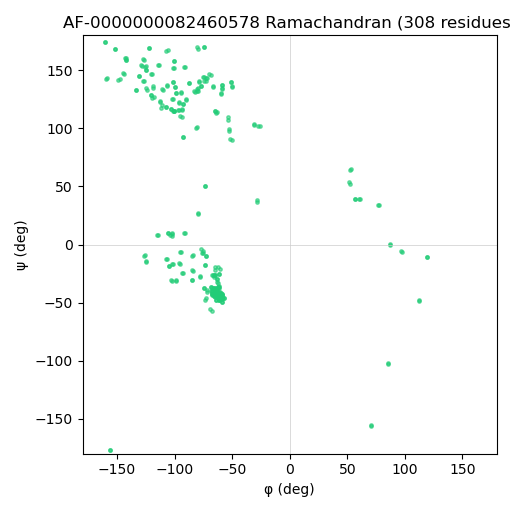7 5.125 1 94.25 137 LEU B CA 1
ATOM 2249 C C . LEU B 1 137 ? -5.832 -1.144 6.316 1 94.25 137 LEU B C 1
ATOM 2251 O O . LEU B 1 137 ? -6.207 -0.319 7.152 1 94.25 137 LEU B O 1
ATOM 2255 N N . ASN B 1 138 ? -4.695 -1.875 6.441 1 92.38 138 ASN B N 1
ATOM 2256 C CA . ASN B 1 138 ? -3.643 -1.422 7.344 1 92.38 138 ASN B CA 1
ATOM 2257 C C . ASN B 1 138 ? -3.275 0.038 7.094 1 92.38 138 ASN B C 1
ATOM 2259 O O . ASN B 1 138 ? -3.162 0.463 5.941 1 92.38 138 ASN B O 1
ATOM 2263 N N . VAL B 1 139 ? -3.059 0.764 8.094 1 92.81 139 VAL B N 1
ATOM 2264 C CA . VAL B 1 139 ? -2.883 2.209 8.008 1 92.81 139 VAL B CA 1
ATOM 2265 C C . VAL B 1 139 ? -1.672 2.533 7.137 1 92.81 139 VAL B C 1
ATOM 2267 O O . VAL B 1 139 ? -1.691 3.496 6.367 1 92.81 139 VAL B O 1
ATOM 2270 N N . THR B 1 140 ? -0.572 1.793 7.258 1 93.88 140 THR B N 1
ATOM 2271 C CA . THR B 1 140 ? 0.626 2.055 6.469 1 93.88 140 THR B CA 1
ATOM 2272 C C . THR B 1 140 ? 0.381 1.746 4.996 1 93.88 140 THR B C 1
ATOM 2274 O O . THR B 1 140 ? 0.87 2.459 4.117 1 93.88 140 THR B O 1
ATOM 2277 N N . VAL B 1 141 ? -0.396 0.712 4.754 1 95.44 141 VAL B N 1
ATOM 2278 C CA . VAL B 1 141 ? -0.786 0.357 3.393 1 95.44 141 VAL B CA 1
ATOM 2279 C C . VAL B 1 141 ? -1.633 1.476 2.789 1 95.44 141 VAL B C 1
ATOM 2281 O O . VAL B 1 141 ? -1.357 1.941 1.681 1 95.44 141 VAL B O 1
ATOM 2284 N N . ALA B 1 142 ? -2.615 1.93 3.547 1 96.44 142 ALA B N 1
ATOM 2285 C CA . ALA B 1 142 ? -3.49 2.998 3.072 1 96.44 142 ALA B CA 1
ATOM 2286 C C . ALA B 1 142 ? -2.695 4.262 2.766 1 96.44 142 ALA B C 1
ATOM 2288 O O . ALA B 1 142 ? -2.852 4.859 1.696 1 96.44 142 ALA B O 1
ATOM 2289 N N . ALA B 1 143 ? -1.829 4.605 3.676 1 97.12 143 ALA B N 1
ATOM 2290 C CA . ALA B 1 143 ? -0.987 5.785 3.486 1 97.12 143 ALA B CA 1
ATOM 2291 C C . ALA B 1 143 ? -0.144 5.656 2.221 1 97.12 143 ALA B C 1
ATOM 2293 O O . ALA B 1 143 ? -0.043 6.605 1.437 1 97.12 143 ALA B O 1
ATOM 2294 N N . SER B 1 144 ? 0.413 4.516 1.98 1 97.88 144 SER B N 1
ATOM 2295 C CA . SER B 1 144 ? 1.317 4.293 0.857 1 97.88 144 SER B CA 1
ATOM 2296 C C . SER B 1 144 ? 0.578 4.391 -0.474 1 97.88 144 SER B C 1
ATOM 2298 O O . SER B 1 144 ? 1.097 4.953 -1.439 1 97.88 144 SER B O 1
ATOM 2300 N N . ILE B 1 145 ? -0.635 3.842 -0.503 1 98.38 145 ILE B N 1
ATOM 2301 C CA . ILE B 1 145 ? -1.438 3.91 -1.72 1 98.38 145 ILE B CA 1
ATOM 2302 C C . ILE B 1 145 ? -1.78 5.363 -2.033 1 98.38 145 ILE B C 1
ATOM 2304 O O . ILE B 1 145 ? -1.645 5.809 -3.174 1 98.38 145 ILE B O 1
ATOM 2308 N N . VAL B 1 146 ? -2.154 6.121 -1.049 1 98.56 146 VAL B N 1
ATOM 2309 C CA . VAL B 1 146 ? -2.543 7.512 -1.248 1 98.56 146 VAL B CA 1
ATOM 2310 C C . VAL B 1 146 ? -1.328 8.328 -1.68 1 98.56 146 VAL B C 1
ATOM 2312 O O . VAL B 1 146 ? -1.415 9.141 -2.607 1 98.56 146 VAL B O 1
ATOM 2315 N N . LEU B 1 147 ? -0.197 8.109 -1.053 1 98.38 147 LEU B N 1
ATOM 2316 C CA . LEU B 1 147 ? 1.023 8.828 -1.397 1 98.38 147 LEU B CA 1
ATOM 2317 C C . LEU B 1 147 ? 1.471 8.492 -2.816 1 98.38 147 LEU B C 1
ATOM 2319 O O . LEU B 1 147 ? 1.965 9.367 -3.537 1 98.38 147 LEU B O 1
ATOM 2323 N N . HIS B 1 148 ? 1.336 7.262 -3.186 1 98 148 HIS B N 1
ATOM 2324 C CA . HIS B 1 148 ? 1.647 6.848 -4.551 1 98 148 HIS B CA 1
ATOM 2325 C C . HIS B 1 148 ? 0.792 7.602 -5.562 1 98 148 HIS B C 1
ATOM 2327 O O . HIS B 1 148 ? 1.301 8.07 -6.586 1 98 148 HIS B O 1
ATOM 2333 N N . HIS B 1 149 ? -0.498 7.695 -5.305 1 97.44 149 HIS B N 1
ATOM 2334 C CA . HIS B 1 149 ? -1.388 8.445 -6.184 1 97.44 149 HIS B CA 1
ATOM 2335 C C . HIS B 1 149 ? -0.99 9.914 -6.242 1 97.44 149 HIS B C 1
ATOM 2337 O O . HIS B 1 149 ? -0.907 10.5 -7.328 1 97.44 149 HIS B O 1
ATOM 2343 N N . PHE B 1 150 ? -0.762 10.516 -5.094 1 97.62 150 PHE B N 1
ATOM 2344 C CA . PHE B 1 150 ? -0.378 11.914 -5.047 1 97.62 150 PHE B CA 1
ATOM 2345 C C . PHE B 1 150 ? 0.905 12.156 -5.836 1 97.62 150 PHE B C 1
ATOM 2347 O O . PHE B 1 150 ? 0.96 13.039 -6.688 1 97.62 150 PHE B O 1
ATOM 2354 N N . GLY B 1 151 ? 1.921 11.32 -5.566 1 94.44 151 GLY B N 1
ATOM 2355 C CA . GLY B 1 151 ? 3.195 11.453 -6.254 1 94.44 151 GLY B CA 1
ATOM 2356 C C . GLY B 1 151 ? 3.086 11.258 -7.758 1 94.44 151 GLY B C 1
ATOM 2357 O O . GLY B 1 151 ? 3.76 11.945 -8.523 1 94.44 151 GLY B O 1
ATOM 2358 N N . GLY B 1 152 ? 2.221 10.328 -8.156 1 89.75 152 GLY B N 1
ATOM 2359 C CA . GLY B 1 152 ? 2.053 10.016 -9.57 1 89.75 152 GLY B CA 1
ATOM 2360 C C . GLY B 1 152 ? 1.467 11.156 -10.375 1 89.75 152 GLY B C 1
ATOM 2361 O O . GLY B 1 152 ? 1.729 11.281 -11.57 1 89.75 152 GLY B O 1
ATOM 2362 N N . VAL B 1 153 ? 0.713 11.992 -9.688 1 87.19 153 VAL B N 1
ATOM 2363 C CA . VAL B 1 153 ? 0.075 13.062 -10.453 1 87.19 153 VAL B CA 1
ATOM 2364 C C . VAL B 1 153 ? 0.832 14.375 -10.242 1 87.19 153 VAL B C 1
ATOM 2366 O O . VAL B 1 153 ? 0.692 15.312 -11.031 1 87.19 153 VAL B O 1
ATOM 2369 N N . VAL B 1 154 ? 1.624 14.406 -9.234 1 84.38 154 VAL B N 1
ATOM 2370 C CA . VAL B 1 154 ? 2.281 15.672 -8.906 1 84.38 154 VAL B CA 1
ATOM 2371 C C . VAL B 1 154 ? 3.732 15.633 -9.375 1 84.38 154 VAL B C 1
ATOM 2373 O O . VAL B 1 154 ? 4.293 16.672 -9.758 1 84.38 154 VAL B O 1
ATOM 2376 N N . LYS B 1 155 ? 4.293 14.477 -9.375 1 77.25 155 LYS B N 1
ATOM 2377 C CA . LYS B 1 155 ? 5.73 14.383 -9.625 1 77.25 155 LYS B CA 1
ATOM 2378 C C . LYS B 1 155 ? 6.016 13.867 -11.023 1 77.25 155 LYS B C 1
ATOM 2380 O O . LYS B 1 155 ? 7.156 13.898 -11.484 1 77.25 155 LYS B O 1
ATOM 2385 N N . LEU B 1 156 ? 5.012 13.234 -11.648 1 68.62 156 LEU B N 1
ATOM 2386 C CA . LEU B 1 156 ? 5.207 12.758 -13.008 1 68.62 156 LEU B CA 1
ATOM 2387 C C . LEU B 1 156 ? 4.559 13.695 -14.016 1 68.62 156 LEU B C 1
ATOM 2389 O O . LEU B 1 156 ? 3.521 14.297 -13.727 1 68.62 156 LEU B O 1
#

Nearest PDB structures (foldseek):
  1v2x-assembly1_A-2  TM=8.999E-01  e=2.991E-11  Thermus thermophilus
  7qiu-assembly1_B  TM=8.468E-01  e=2.821E-11  Bacillus subtilis
  1zjr-assembly1_A  TM=8.661E-01  e=1.145E-10  Aquifex aeolicus
  7edc-assembly1_A-2  TM=8.441E-01  e=1.626E-10  Escherichia coli
  4x3m-assembly1_B  TM=8.724E-01  e=2.936E-08  Thermus thermophilus HB8

InterPro domains:
  IPR001537 tRNA/rRNA methyltransferase, SpoU type [PF00588] (12-148)
  IPR029026 tRNA (guanine-N1-)-methyltransferase, N-terminal [G3DSA:3.40.1280.10] (2-154)
  IPR029028 Alpha/beta knot methyltransferases [SSF75217] (6-150)
  IPR051259 Ribosomal RNA Methyltransferase [PTHR43191] (7-151)

Rad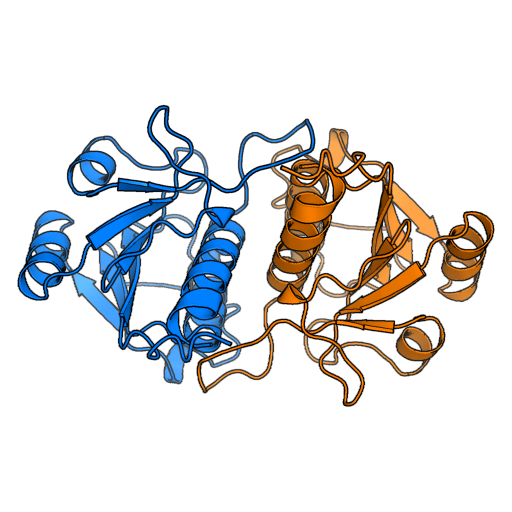ius of gyration: 19.01 Å; Cα contacts (8 Å, |Δi|>4): 669; chains: 2; bounding box: 38×56×47 Å